Protein AF-A0A353TFG5-F1 (afdb_monomer_lite)

pLDDT: mean 80.25, std 8.3, range [46.19, 93.19]

Sequence (189 aa):
MELEQLKQQWEILHKRLDEQEIINKRLMENAVRQKIDFINSYNLFTSISALILIPFLFIVQKQKNLDGILFYFILICAFLFIGFSVFWSLQFAKKMSVKTKTLELEKFLLKYKRYTYISTIIAYIWSIIIFAWTIVIYYDLFVQYNRLEIAIVAYLATFLLIVFIGTRDIKRLKNLHQSIFDLKEFEKE

Structure (mmCIF, N/CA/C/O backbone):
data_AF-A0A353TFG5-F1
#
_entry.id   AF-A0A353TFG5-F1
#
loop_
_atom_site.group_PDB
_atom_site.id
_atom_site.type_symbol
_atom_site.label_atom_id
_atom_site.label_alt_id
_atom_site.label_comp_id
_atom_site.label_asym_id
_atom_site.label_entity_id
_atom_site.label_seq_id
_atom_site.pdbx_PDB_ins_code
_atom_site.Cartn_x
_atom_site.Cartn_y
_atom_site.Cartn_z
_atom_site.occupancy
_atom_site.B_iso_or_equiv
_atom_site.auth_seq_id
_atom_site.auth_comp_id
_atom_site.auth_asym_id
_atom_site.auth_atom_id
_atom_site.pdbx_PDB_model_num
ATOM 1 N N . MET A 1 1 ? -52.298 -2.223 43.044 1.00 58.44 1 MET A N 1
ATOM 2 C CA . MET A 1 1 ? -51.967 -3.425 42.249 1.00 58.44 1 MET A CA 1
ATOM 3 C C . MET A 1 1 ? -51.477 -3.078 40.846 1.00 58.44 1 MET A C 1
ATOM 5 O O . MET A 1 1 ? -50.340 -3.414 40.558 1.00 58.44 1 MET A O 1
ATOM 9 N N . GLU A 1 2 ? -52.222 -2.344 40.013 1.00 66.62 2 GLU A N 1
ATOM 10 C CA . GLU A 1 2 ? -51.752 -1.998 38.649 1.00 66.62 2 GLU A CA 1
ATOM 11 C C . GLU A 1 2 ? -50.507 -1.089 38.626 1.00 66.62 2 GLU A C 1
ATOM 13 O O . GLU A 1 2 ? -49.588 -1.307 37.843 1.00 66.62 2 GLU A O 1
ATOM 18 N N . LEU A 1 3 ? -50.424 -0.112 39.538 1.00 73.75 3 LEU A N 1
ATOM 19 C CA . LEU A 1 3 ? -49.296 0.829 39.608 1.00 73.75 3 LEU A CA 1
ATOM 20 C C . LEU A 1 3 ? -47.971 0.166 40.040 1.00 73.75 3 LEU A C 1
ATOM 22 O O . LEU A 1 3 ? -46.897 0.549 39.584 1.00 73.75 3 LEU A O 1
ATOM 26 N N . GLU A 1 4 ? -48.043 -0.835 40.919 1.00 78.12 4 GLU A N 1
ATOM 27 C CA . GLU A 1 4 ? -46.878 -1.612 41.372 1.00 78.12 4 GLU A CA 1
ATOM 28 C C . GLU A 1 4 ? -46.380 -2.567 40.290 1.00 78.12 4 GLU A C 1
ATOM 30 O O . GLU A 1 4 ? -45.173 -2.672 40.077 1.00 78.12 4 GLU A O 1
ATOM 35 N N . GLN A 1 5 ? -47.298 -3.193 39.548 1.00 74.88 5 GLN A N 1
ATOM 36 C CA . GLN A 1 5 ? -46.952 -4.009 38.385 1.00 74.88 5 GLN A CA 1
ATOM 37 C C . GLN A 1 5 ? -46.323 -3.166 37.268 1.00 74.88 5 GLN A C 1
ATOM 39 O O . GLN A 1 5 ? -45.325 -3.584 36.685 1.00 74.88 5 GLN A O 1
ATOM 44 N N . LEU A 1 6 ? -46.837 -1.957 37.016 1.00 76.62 6 LEU A N 1
ATOM 45 C CA . LEU A 1 6 ? -46.247 -1.010 36.064 1.00 76.62 6 LEU A CA 1
ATOM 46 C C . LEU A 1 6 ? -44.845 -0.551 36.488 1.00 76.62 6 LEU A C 1
ATOM 48 O O . LEU A 1 6 ? -43.949 -0.502 35.648 1.00 76.62 6 LEU A O 1
ATOM 52 N N . LYS A 1 7 ? -44.617 -0.274 37.779 1.00 75.12 7 LYS A N 1
ATOM 53 C CA . LYS A 1 7 ? -43.274 0.047 38.299 1.00 75.12 7 LYS A CA 1
ATOM 54 C C . LYS A 1 7 ? -42.294 -1.114 38.138 1.00 75.12 7 LYS A C 1
ATOM 56 O O . LYS A 1 7 ? -41.177 -0.892 37.684 1.00 75.12 7 LYS A O 1
ATOM 61 N N . GLN A 1 8 ? -42.713 -2.340 38.452 1.00 82.38 8 GLN A N 1
ATOM 62 C CA . GLN A 1 8 ? -41.875 -3.526 38.253 1.00 82.38 8 GLN A CA 1
ATOM 63 C C . GLN A 1 8 ? -41.556 -3.768 36.775 1.00 82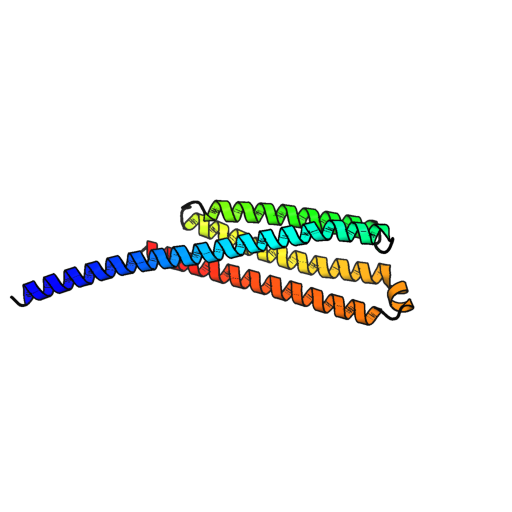.38 8 GLN A C 1
ATOM 65 O O . GLN A 1 8 ? -40.414 -4.066 36.433 1.00 82.38 8 GLN A O 1
ATOM 70 N N . GLN A 1 9 ? -42.537 -3.617 35.881 1.00 75.12 9 GLN A N 1
ATOM 71 C CA . GLN A 1 9 ? -42.303 -3.735 34.441 1.00 75.12 9 GLN A CA 1
ATOM 72 C C . GLN A 1 9 ? -41.349 -2.655 33.930 1.00 75.12 9 GLN A C 1
ATOM 74 O O . GLN A 1 9 ? -40.476 -2.964 33.123 1.00 75.12 9 GLN A O 1
ATOM 79 N N . TRP A 1 10 ? -41.471 -1.424 34.429 1.00 78.81 10 TRP A N 1
ATOM 80 C CA . TRP A 1 10 ? -40.578 -0.322 34.083 1.00 78.81 10 TRP A CA 1
ATOM 81 C C . TRP A 1 10 ? -39.136 -0.573 34.545 1.00 78.81 10 TRP A C 1
ATOM 83 O O . TRP A 1 10 ? -38.221 -0.428 33.740 1.00 78.81 10 TRP A O 1
ATOM 93 N N . GLU A 1 11 ? -38.917 -1.041 35.778 1.00 80.19 11 GLU A N 1
ATOM 94 C CA . GLU A 1 11 ? -37.573 -1.402 36.260 1.00 80.19 11 GLU A CA 1
ATOM 95 C C . GLU A 1 11 ? -36.942 -2.534 35.443 1.00 80.19 11 GLU A C 1
ATOM 97 O O . GLU A 1 11 ? -35.766 -2.468 35.088 1.00 80.19 11 GLU A O 1
ATOM 102 N N . ILE A 1 12 ? -37.717 -3.569 35.105 1.00 82.94 12 ILE A N 1
ATOM 103 C CA . ILE A 1 12 ? -37.234 -4.679 34.273 1.00 82.94 12 ILE A CA 1
ATOM 104 C C . ILE A 1 12 ? -36.872 -4.181 32.869 1.00 82.94 12 ILE A C 1
ATOM 106 O O . ILE A 1 12 ? -35.861 -4.609 32.309 1.00 82.94 12 ILE A O 1
ATOM 110 N N . LEU A 1 13 ? -37.680 -3.285 32.295 1.00 73.50 13 LEU A N 1
ATOM 111 C CA . LEU A 1 13 ? -37.424 -2.709 30.977 1.00 73.50 13 LEU A CA 1
ATOM 112 C C . LEU A 1 13 ? -36.163 -1.839 30.988 1.00 73.50 13 LEU A C 1
ATOM 114 O O . LEU A 1 13 ? -35.333 -1.961 30.091 1.00 73.50 13 LEU A O 1
ATOM 118 N N . HIS A 1 14 ? -36.002 -1.013 32.021 1.00 74.44 14 HIS A N 1
ATOM 119 C CA . HIS A 1 14 ? -34.849 -0.137 32.183 1.00 74.44 14 HIS A CA 1
ATOM 120 C C . HIS A 1 14 ? -33.558 -0.944 32.340 1.00 74.44 14 HIS A C 1
ATOM 122 O O . HIS A 1 14 ? -32.594 -0.715 31.621 1.00 74.44 14 HIS A O 1
ATOM 128 N N . LYS A 1 15 ? -33.584 -1.996 33.163 1.00 79.00 15 LYS A N 1
ATOM 129 C CA . LYS A 1 15 ? -32.436 -2.889 33.350 1.00 79.00 15 LYS A CA 1
ATOM 130 C C . LYS A 1 15 ? -32.041 -3.629 32.066 1.00 79.00 15 LYS A C 1
ATOM 132 O O . LYS A 1 15 ? -30.860 -3.829 31.805 1.00 79.00 15 LYS A O 1
ATOM 137 N N . ARG A 1 16 ? -33.022 -4.022 31.244 1.00 75.44 16 ARG A N 1
ATOM 138 C CA . ARG A 1 16 ? -32.769 -4.624 29.922 1.00 75.44 16 ARG A CA 1
ATOM 139 C C . ARG A 1 16 ? -32.190 -3.624 28.924 1.00 75.44 16 ARG A C 1
ATOM 141 O O . ARG A 1 16 ? -31.379 -4.029 28.097 1.00 75.44 16 ARG A O 1
ATOM 148 N N . LEU A 1 17 ? -32.608 -2.360 28.986 1.00 70.88 17 LEU A N 1
ATOM 149 C CA . LEU A 1 17 ? -32.038 -1.284 28.173 1.00 70.88 17 LEU A CA 1
ATOM 150 C C . LEU A 1 17 ? -30.567 -1.052 28.537 1.00 70.88 17 LEU A C 1
ATOM 152 O O . LEU A 1 17 ? -29.729 -1.104 27.641 1.00 70.88 17 LEU A O 1
ATOM 156 N N . ASP A 1 18 ? -30.244 -0.945 29.828 1.00 74.81 18 ASP A N 1
ATOM 157 C CA . ASP A 1 18 ? -28.861 -0.792 30.304 1.00 74.81 18 ASP A CA 1
ATOM 158 C C . ASP A 1 18 ? -27.976 -1.979 29.875 1.00 74.81 18 ASP A C 1
ATOM 160 O O . ASP A 1 18 ? -26.848 -1.816 29.405 1.00 74.81 18 ASP A O 1
ATOM 164 N N . GLU A 1 19 ? -28.487 -3.211 29.992 1.00 77.62 19 GLU A N 1
ATOM 165 C CA . GLU A 1 19 ? -27.779 -4.409 29.529 1.00 77.62 19 GLU A CA 1
ATOM 166 C C . GLU A 1 19 ? -27.550 -4.395 28.010 1.00 77.62 19 GLU A C 1
ATOM 168 O O . GLU A 1 19 ? -26.454 -4.731 27.548 1.00 77.62 19 GLU A O 1
ATOM 173 N N . GLN A 1 20 ? -28.552 -3.993 27.222 1.00 71.44 20 GLN A N 1
ATOM 174 C CA . GLN A 1 20 ? -28.425 -3.870 25.769 1.00 71.44 20 GLN A CA 1
ATOM 175 C C . GLN A 1 20 ? -27.421 -2.791 25.365 1.00 71.44 20 GLN A C 1
ATOM 177 O O . GLN A 1 20 ? -26.654 -3.005 24.426 1.00 71.44 20 GLN A O 1
ATOM 182 N N . GLU A 1 21 ? -27.374 -1.673 26.079 1.00 72.88 21 GLU A N 1
ATOM 183 C CA . GLU A 1 21 ? -26.422 -0.594 25.837 1.00 72.88 21 GLU A CA 1
ATOM 184 C C . GLU A 1 21 ? -24.977 -1.055 26.082 1.00 72.88 21 GLU A C 1
ATOM 186 O O . GLU A 1 21 ? -24.103 -0.892 25.225 1.00 72.88 21 GLU A O 1
ATOM 191 N N . ILE A 1 22 ? -24.735 -1.765 27.190 1.00 74.81 22 ILE A N 1
ATOM 192 C CA . ILE A 1 22 ? -23.428 -2.362 27.501 1.00 74.81 22 ILE A CA 1
ATOM 193 C C . ILE A 1 22 ? -23.020 -3.393 26.437 1.00 74.81 22 ILE A C 1
ATOM 195 O O . ILE A 1 22 ? -21.854 -3.440 26.025 1.00 74.81 22 ILE A O 1
ATOM 199 N N . ILE A 1 23 ? -23.954 -4.237 25.988 1.00 74.69 23 ILE A N 1
ATOM 200 C CA . ILE A 1 23 ? -23.700 -5.234 24.939 1.00 74.69 23 ILE A CA 1
ATOM 201 C C . ILE A 1 23 ? -23.375 -4.544 23.610 1.00 74.69 23 ILE A C 1
ATOM 203 O O . ILE A 1 23 ? -22.382 -4.905 22.971 1.00 74.69 23 ILE A O 1
ATOM 207 N N . ASN A 1 24 ? -24.144 -3.527 23.219 1.00 72.06 24 ASN A N 1
ATOM 208 C CA . ASN A 1 24 ? -23.916 -2.752 22.000 1.00 72.06 24 ASN A CA 1
ATOM 209 C C . ASN A 1 24 ? -22.546 -2.074 22.018 1.00 72.06 24 ASN A C 1
ATOM 211 O O . ASN A 1 24 ? -21.794 -2.195 21.048 1.00 72.06 24 ASN A O 1
ATOM 215 N N . LYS A 1 25 ? -22.159 -1.467 23.146 1.00 70.94 25 LYS A N 1
ATOM 216 C CA . LYS A 1 25 ? -20.825 -0.885 23.320 1.00 70.94 25 LYS A CA 1
ATOM 217 C C . LYS A 1 25 ? -19.721 -1.920 23.098 1.00 70.94 25 LYS A C 1
ATOM 219 O O . LYS A 1 25 ? -18.807 -1.688 22.308 1.00 70.94 25 LYS A O 1
ATOM 224 N N . ARG A 1 26 ? -19.819 -3.097 23.727 1.00 72.25 26 ARG A N 1
ATOM 225 C CA . ARG A 1 26 ? -18.826 -4.180 23.566 1.00 72.25 26 ARG A CA 1
ATOM 226 C C . ARG A 1 26 ? -18.752 -4.704 22.134 1.00 72.25 26 ARG A C 1
ATOM 228 O O . ARG A 1 26 ? -17.656 -4.959 21.633 1.00 72.25 26 ARG A O 1
ATOM 235 N N . LEU A 1 27 ? -19.893 -4.870 21.466 1.00 70.50 27 LEU A N 1
ATOM 236 C CA . LEU A 1 27 ? -19.939 -5.289 20.064 1.00 70.50 27 LEU A CA 1
ATOM 237 C C . LEU A 1 27 ? -19.245 -4.268 19.159 1.00 70.50 27 LEU A C 1
ATOM 239 O O . LEU A 1 27 ? -18.466 -4.646 18.281 1.00 70.50 27 LEU A O 1
ATOM 243 N N . MET A 1 28 ? -19.470 -2.980 19.407 1.00 68.94 28 MET A N 1
ATOM 244 C CA . MET A 1 28 ? -18.899 -1.904 18.608 1.00 68.94 28 MET A CA 1
ATOM 245 C C . MET A 1 28 ? -17.391 -1.733 18.856 1.00 68.94 28 MET A C 1
ATOM 247 O O . MET A 1 28 ? -16.624 -1.590 17.899 1.00 68.94 28 MET A O 1
ATOM 251 N N . GLU A 1 29 ? -16.931 -1.877 20.103 1.00 70.44 29 GLU A N 1
ATOM 252 C CA . GLU A 1 29 ? -15.503 -1.952 20.447 1.00 70.44 29 GLU A CA 1
ATOM 253 C C . GLU A 1 29 ? -14.806 -3.127 19.740 1.00 70.44 29 GLU A C 1
ATOM 255 O O . GLU A 1 29 ? -13.729 -2.958 19.159 1.00 70.44 29 GLU A O 1
ATOM 260 N N . ASN A 1 30 ? -15.430 -4.309 19.734 1.00 72.50 30 ASN A N 1
ATOM 261 C CA . ASN A 1 30 ? -14.895 -5.492 19.060 1.00 72.50 30 ASN A CA 1
ATOM 262 C C . ASN A 1 30 ? -14.819 -5.304 17.539 1.00 72.50 30 ASN A C 1
ATOM 264 O O . ASN A 1 30 ? -13.799 -5.633 16.930 1.00 72.50 30 ASN A O 1
ATOM 268 N N . ALA A 1 31 ? -15.850 -4.720 16.925 1.00 70.75 31 ALA A N 1
ATOM 269 C CA . ALA A 1 31 ? -15.859 -4.424 15.495 1.00 70.75 31 ALA A CA 1
ATOM 270 C C . ALA A 1 31 ? -14.743 -3.440 15.104 1.00 70.75 31 ALA A C 1
ATOM 272 O O . ALA A 1 31 ? -14.116 -3.583 14.051 1.00 70.75 31 ALA A O 1
ATOM 273 N N . VAL A 1 32 ? -14.459 -2.450 15.953 1.00 71.06 32 VAL A N 1
ATOM 274 C CA . VAL A 1 32 ? -13.352 -1.510 15.745 1.00 71.06 32 VAL A CA 1
ATOM 275 C C . VAL A 1 32 ? -11.997 -2.200 15.891 1.00 71.06 32 VAL A C 1
ATOM 277 O O . VAL A 1 32 ? -11.154 -2.041 15.005 1.00 71.06 32 VAL A O 1
ATOM 280 N N . ARG A 1 33 ? -11.797 -3.023 16.929 1.00 72.38 33 ARG A N 1
ATOM 281 C CA . ARG A 1 33 ? -10.566 -3.818 17.111 1.00 72.38 33 ARG A CA 1
ATOM 282 C C . ARG A 1 33 ? -10.289 -4.737 15.926 1.00 72.38 33 ARG A C 1
ATOM 284 O O . ARG A 1 33 ? -9.188 -4.725 15.391 1.00 72.38 33 ARG A O 1
ATOM 291 N N . GLN A 1 34 ? -11.304 -5.436 15.431 1.00 76.56 34 GLN A N 1
ATOM 292 C CA . GLN A 1 34 ? -11.146 -6.318 14.277 1.00 76.56 34 GLN A CA 1
ATOM 293 C C . GLN A 1 34 ? -10.706 -5.556 13.013 1.00 76.56 34 GLN A C 1
ATOM 295 O O . GLN A 1 34 ? -9.847 -6.025 12.263 1.00 76.56 34 GLN A O 1
ATOM 300 N N . LYS A 1 35 ? -11.255 -4.356 12.774 1.00 75.75 35 LYS A N 1
ATOM 301 C CA . LYS A 1 35 ? -10.843 -3.495 11.649 1.00 75.75 35 LYS A CA 1
ATOM 302 C C . LYS A 1 35 ? -9.395 -3.020 11.796 1.00 75.75 35 LYS A C 1
ATOM 304 O O . LYS A 1 35 ? -8.679 -2.938 10.799 1.00 75.75 35 LYS A O 1
ATOM 309 N N . ILE A 1 36 ? -8.974 -2.700 13.017 1.00 73.44 36 ILE A N 1
ATOM 310 C CA . ILE A 1 36 ? -7.605 -2.280 13.346 1.00 73.44 36 ILE A CA 1
ATOM 311 C C . ILE A 1 36 ? -6.616 -3.405 13.068 1.00 73.44 36 ILE A C 1
ATOM 313 O O . ILE A 1 36 ? -5.631 -3.181 12.362 1.00 73.44 36 ILE A O 1
ATOM 317 N N . ASP A 1 37 ? -6.893 -4.599 13.590 1.00 76.94 37 ASP A N 1
ATOM 318 C CA . ASP A 1 37 ? -6.024 -5.763 13.432 1.00 76.94 37 ASP A CA 1
ATOM 319 C C . ASP A 1 37 ? -5.866 -6.106 11.956 1.00 76.94 37 ASP A C 1
ATOM 321 O O . ASP A 1 37 ? -4.749 -6.287 11.476 1.00 76.94 37 ASP A O 1
ATOM 325 N N . PHE A 1 38 ? -6.964 -6.061 11.199 1.00 78.44 38 PHE A N 1
ATOM 326 C CA . PHE A 1 38 ? -6.927 -6.265 9.758 1.00 78.44 38 PHE A CA 1
ATOM 327 C C . PHE A 1 38 ? -6.024 -5.248 9.037 1.00 78.44 38 PHE A C 1
ATOM 329 O O . PHE A 1 38 ? -5.218 -5.637 8.192 1.00 78.44 38 PHE A O 1
ATOM 336 N N . ILE A 1 39 ? -6.127 -3.952 9.360 1.00 77.25 39 ILE A N 1
ATOM 337 C CA . ILE A 1 39 ? -5.275 -2.906 8.763 1.00 77.25 39 ILE A CA 1
ATOM 338 C C . ILE A 1 39 ? -3.802 -3.141 9.114 1.00 77.25 39 ILE A C 1
ATOM 340 O O . ILE A 1 39 ? -2.934 -3.028 8.249 1.00 77.25 39 ILE A O 1
ATOM 344 N N . ASN A 1 40 ? -3.510 -3.501 10.363 1.00 78.56 40 ASN A N 1
ATOM 345 C CA . ASN A 1 40 ? -2.147 -3.756 10.812 1.00 78.56 40 ASN A CA 1
ATOM 346 C C . ASN A 1 40 ? -1.542 -5.000 10.137 1.00 78.56 40 ASN A C 1
ATOM 348 O O . ASN A 1 40 ? -0.440 -4.933 9.595 1.00 78.56 40 ASN A O 1
ATOM 352 N N . SER A 1 41 ? -2.277 -6.114 10.096 1.00 79.88 41 SER A N 1
ATOM 353 C CA . SER A 1 41 ? -1.854 -7.336 9.403 1.00 79.88 41 SER A CA 1
ATOM 354 C C . SER A 1 41 ? -1.639 -7.101 7.910 1.00 79.88 41 SER A C 1
ATOM 356 O O . SER A 1 41 ? -0.662 -7.589 7.347 1.00 79.88 41 SER A O 1
ATOM 358 N N . TYR A 1 42 ? -2.503 -6.311 7.270 1.00 80.75 42 TYR A N 1
ATOM 359 C CA . TYR A 1 42 ? -2.361 -5.944 5.864 1.00 80.75 42 TYR A CA 1
ATOM 360 C C . TYR A 1 42 ? -1.093 -5.118 5.592 1.00 80.75 42 TYR A C 1
ATOM 362 O O . TYR A 1 42 ? -0.353 -5.409 4.649 1.00 80.75 42 TYR A O 1
ATOM 370 N N . ASN A 1 43 ? -0.788 -4.131 6.439 1.00 77.50 43 ASN A N 1
ATOM 371 C CA . ASN A 1 43 ? 0.434 -3.330 6.315 1.00 77.50 43 ASN A CA 1
ATOM 372 C C . ASN A 1 43 ? 1.699 -4.173 6.526 1.00 77.50 43 ASN A C 1
ATOM 374 O O . ASN A 1 43 ? 2.679 -4.020 5.791 1.00 77.50 43 ASN A O 1
ATOM 378 N N . LEU A 1 44 ? 1.677 -5.094 7.494 1.00 79.62 44 LEU A N 1
ATOM 379 C CA . LEU A 1 44 ? 2.773 -6.037 7.722 1.00 79.62 44 LEU A CA 1
ATOM 380 C C . LEU A 1 44 ? 2.973 -6.960 6.520 1.00 79.62 44 LEU A C 1
ATOM 382 O O . LEU A 1 44 ? 4.097 -7.093 6.044 1.00 79.62 44 LEU A O 1
ATOM 386 N N . PHE A 1 45 ? 1.895 -7.529 5.977 1.00 82.38 45 PHE A N 1
ATOM 387 C CA . PHE A 1 45 ? 1.953 -8.365 4.779 1.00 82.38 45 PHE A CA 1
ATOM 388 C C . PHE A 1 45 ? 2.542 -7.606 3.583 1.00 82.38 45 PHE A C 1
ATOM 390 O O . PHE A 1 45 ? 3.450 -8.099 2.915 1.00 82.38 45 PHE A O 1
ATOM 397 N N . THR A 1 46 ? 2.095 -6.368 3.365 1.00 78.88 46 THR A N 1
ATOM 398 C CA . THR A 1 46 ? 2.622 -5.495 2.305 1.00 78.88 46 THR A CA 1
ATOM 399 C C . THR A 1 46 ? 4.119 -5.234 2.498 1.00 78.88 46 THR A C 1
ATOM 401 O O . THR A 1 46 ? 4.900 -5.340 1.553 1.00 78.88 46 THR A O 1
ATOM 404 N N . SER A 1 47 ? 4.554 -4.989 3.734 1.00 80.56 47 SER A N 1
ATOM 405 C CA . SER A 1 47 ? 5.968 -4.759 4.056 1.00 80.56 47 SER A CA 1
ATOM 406 C C . SER A 1 47 ? 6.830 -6.010 3.831 1.00 80.56 47 SER A C 1
ATOM 408 O O . SER A 1 47 ? 7.925 -5.906 3.285 1.00 80.56 47 SER A O 1
ATOM 410 N N . ILE A 1 48 ? 6.325 -7.198 4.185 1.00 83.19 48 ILE A N 1
ATOM 411 C CA . ILE A 1 48 ? 6.997 -8.483 3.927 1.00 83.19 48 ILE A CA 1
ATOM 412 C C . ILE A 1 48 ? 7.115 -8.734 2.419 1.00 83.19 48 ILE A C 1
ATOM 414 O O . ILE A 1 48 ? 8.178 -9.129 1.945 1.00 83.19 48 ILE A O 1
ATOM 418 N N . SER A 1 49 ? 6.055 -8.457 1.653 1.00 80.94 49 SER A N 1
ATOM 419 C CA . SER A 1 49 ? 6.072 -8.630 0.196 1.00 80.94 49 SER A CA 1
ATOM 420 C C . SER A 1 49 ? 7.125 -7.746 -0.485 1.00 80.94 49 SER A C 1
ATOM 422 O O . SER A 1 49 ? 7.858 -8.219 -1.351 1.00 80.94 49 SER A O 1
ATOM 424 N N . ALA A 1 50 ? 7.286 -6.500 -0.023 1.00 80.00 50 ALA A N 1
ATOM 425 C CA . ALA A 1 50 ? 8.334 -5.602 -0.501 1.00 80.00 50 ALA A CA 1
ATOM 426 C C 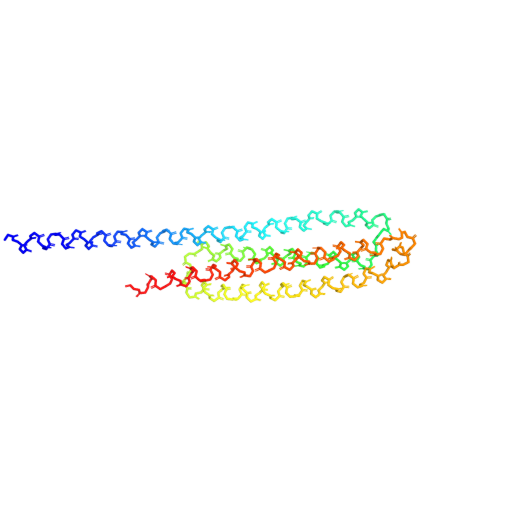. ALA A 1 50 ? 9.745 -6.125 -0.174 1.00 80.00 50 ALA A C 1
ATOM 428 O O . ALA A 1 50 ? 10.667 -5.957 -0.967 1.00 80.00 50 ALA A O 1
ATOM 429 N N . LEU A 1 51 ? 9.909 -6.811 0.961 1.00 84.50 51 LEU A N 1
ATOM 430 C CA . LEU A 1 51 ? 11.181 -7.395 1.392 1.00 84.50 51 LEU A CA 1
ATOM 431 C C . LEU A 1 51 ? 11.600 -8.578 0.502 1.00 84.50 51 LEU A C 1
ATOM 433 O O . LEU A 1 51 ? 12.769 -8.696 0.145 1.00 84.50 51 LEU A O 1
ATOM 437 N N . ILE A 1 52 ? 10.639 -9.401 0.070 1.00 84.81 52 ILE A N 1
ATOM 438 C CA . ILE A 1 52 ? 10.857 -10.501 -0.892 1.00 84.81 52 ILE A CA 1
ATOM 439 C C . ILE A 1 52 ? 11.235 -9.966 -2.283 1.00 84.81 52 ILE A C 1
ATOM 441 O O . ILE A 1 52 ? 11.973 -10.617 -3.025 1.00 84.81 52 ILE A O 1
ATOM 445 N N . LEU A 1 53 ? 10.777 -8.762 -2.628 1.00 83.06 53 LEU A N 1
ATOM 446 C CA . LEU A 1 53 ? 11.092 -8.117 -3.902 1.00 83.06 53 LEU A CA 1
ATOM 447 C C . LEU A 1 53 ? 12.579 -7.732 -4.016 1.00 83.06 53 LEU A C 1
ATOM 449 O O . LEU A 1 53 ? 13.116 -7.686 -5.120 1.00 83.06 53 LEU A O 1
ATOM 453 N N . ILE A 1 54 ? 13.265 -7.502 -2.891 1.00 85.38 54 ILE A N 1
ATOM 454 C CA . ILE A 1 54 ? 14.676 -7.089 -2.869 1.00 85.38 54 ILE A CA 1
ATOM 455 C C . ILE A 1 54 ? 15.590 -8.168 -3.488 1.00 85.38 54 ILE A C 1
ATOM 457 O O . ILE A 1 54 ? 16.289 -7.844 -4.450 1.00 85.38 54 ILE A O 1
ATOM 461 N N . PRO A 1 55 ? 15.582 -9.446 -3.044 1.00 86.12 55 PRO A N 1
ATOM 462 C CA . PRO A 1 55 ? 16.335 -10.519 -3.702 1.00 86.12 55 PRO A CA 1
ATOM 463 C C . PRO A 1 55 ? 16.080 -10.630 -5.208 1.00 86.12 55 PRO A C 1
ATOM 465 O O . PRO A 1 55 ? 17.016 -10.849 -5.976 1.00 86.12 55 PRO A O 1
ATOM 468 N N . PHE A 1 56 ? 14.829 -10.445 -5.642 1.00 83.69 56 PHE A N 1
ATOM 469 C CA . PHE A 1 56 ? 14.477 -10.479 -7.059 1.00 83.69 56 PHE A CA 1
ATOM 470 C C . PHE A 1 56 ? 15.176 -9.360 -7.843 1.00 83.69 56 PHE A C 1
ATOM 472 O O . PHE A 1 56 ? 15.788 -9.633 -8.875 1.00 83.69 56 PHE A O 1
ATOM 479 N N . LEU A 1 57 ? 15.184 -8.129 -7.320 1.00 83.94 57 LEU A N 1
ATOM 480 C CA . LEU A 1 57 ? 15.901 -7.007 -7.936 1.00 83.94 57 LEU A CA 1
ATOM 481 C C . LEU A 1 57 ? 17.404 -7.292 -8.082 1.00 83.94 57 LEU A C 1
ATOM 483 O O . LEU A 1 57 ? 17.986 -6.979 -9.118 1.00 83.94 57 LEU A O 1
ATOM 487 N N . PHE A 1 58 ? 18.030 -7.937 -7.091 1.00 84.31 58 PHE A N 1
ATOM 488 C CA . PHE A 1 58 ? 19.440 -8.342 -7.179 1.00 84.31 58 PHE A CA 1
ATOM 489 C C . PHE A 1 58 ? 19.693 -9.385 -8.278 1.00 84.31 58 PHE A C 1
ATOM 491 O O . PHE A 1 58 ? 20.710 -9.307 -8.971 1.00 84.31 58 PHE A O 1
ATOM 498 N N . ILE A 1 59 ? 18.784 -10.348 -8.465 1.00 85.19 59 ILE A N 1
ATOM 499 C CA . ILE A 1 59 ? 18.886 -11.347 -9.542 1.00 85.19 59 ILE A CA 1
ATOM 500 C C . ILE A 1 59 ? 18.814 -10.659 -10.910 1.00 85.19 59 ILE A C 1
ATOM 502 O O . ILE A 1 59 ? 19.650 -10.933 -11.773 1.00 85.19 59 ILE A O 1
ATOM 506 N N . VAL A 1 60 ? 17.866 -9.737 -11.091 1.00 81.69 60 VAL A N 1
ATOM 507 C CA . VAL A 1 60 ? 17.700 -8.983 -12.344 1.00 81.69 60 VAL A CA 1
ATOM 508 C C . VAL A 1 60 ? 18.923 -8.099 -12.620 1.00 81.69 60 VAL A C 1
ATOM 510 O O . VAL A 1 60 ? 19.444 -8.105 -13.737 1.00 81.69 60 VAL A O 1
ATOM 513 N N . GLN A 1 61 ? 19.452 -7.413 -11.600 1.00 82.75 61 GLN A N 1
ATOM 514 C CA . GLN A 1 61 ? 20.671 -6.606 -11.722 1.00 82.75 61 GLN A CA 1
ATOM 515 C C . GLN A 1 61 ? 21.883 -7.452 -12.130 1.00 82.75 61 GLN A C 1
ATOM 517 O O . GLN A 1 61 ? 22.674 -7.045 -12.981 1.00 82.75 61 GLN A O 1
ATOM 522 N N . LYS A 1 62 ? 22.033 -8.655 -11.560 1.00 81.31 62 LYS A N 1
ATOM 523 C CA . LYS A 1 62 ? 23.142 -9.569 -11.877 1.00 81.31 62 LYS A CA 1
ATOM 524 C C . LYS A 1 62 ? 23.135 -10.012 -13.342 1.00 81.31 62 LYS A C 1
ATOM 526 O O . LYS A 1 62 ? 24.199 -10.256 -13.906 1.00 81.31 62 LYS A O 1
ATOM 531 N N . GLN A 1 63 ? 21.963 -10.076 -13.968 1.00 82.19 63 GLN A N 1
ATOM 532 C CA . GLN A 1 63 ? 21.818 -10.367 -15.396 1.00 82.19 63 GLN A CA 1
ATOM 533 C C . GLN A 1 63 ? 22.122 -9.154 -16.297 1.00 82.19 63 GLN A C 1
ATOM 535 O O . GLN A 1 63 ? 21.998 -9.270 -17.510 1.00 82.19 63 GLN A O 1
ATOM 540 N N . LYS A 1 64 ? 22.529 -8.004 -15.728 1.00 73.00 64 LYS A N 1
ATOM 541 C CA . LYS A 1 64 ? 22.705 -6.710 -16.419 1.00 73.00 64 LYS A CA 1
ATOM 542 C C . LYS A 1 64 ? 21.445 -6.224 -17.151 1.00 73.00 64 LYS A C 1
ATOM 544 O O . LYS A 1 64 ? 21.532 -5.397 -18.050 1.00 73.00 64 LYS A O 1
ATOM 549 N N . ASN A 1 65 ? 20.281 -6.713 -16.727 1.00 72.06 65 ASN A N 1
ATOM 550 C CA . ASN A 1 65 ? 18.977 -6.327 -17.267 1.00 72.06 65 ASN A CA 1
ATOM 551 C C . ASN A 1 65 ? 18.405 -5.076 -16.585 1.00 72.06 65 ASN A C 1
ATOM 553 O O . ASN A 1 65 ? 17.319 -4.629 -16.943 1.00 72.06 65 ASN A O 1
ATOM 557 N N . LEU A 1 66 ? 19.103 -4.552 -15.573 1.00 75.69 66 LEU A N 1
ATOM 558 C CA . LEU A 1 66 ? 18.730 -3.346 -14.854 1.00 75.69 66 LEU A CA 1
ATOM 559 C C . LEU A 1 66 ? 19.942 -2.395 -14.781 1.00 75.69 66 LEU A C 1
ATOM 561 O O . LEU A 1 66 ? 21.091 -2.823 -14.636 1.00 75.69 66 LEU A O 1
ATOM 565 N N . ASP A 1 67 ? 19.684 -1.098 -14.936 1.00 85.56 67 ASP A N 1
ATOM 566 C CA . ASP A 1 67 ? 20.705 -0.059 -14.907 1.00 85.56 67 ASP A CA 1
ATOM 567 C C . ASP A 1 67 ? 21.146 0.145 -13.456 1.00 85.56 67 ASP A C 1
ATOM 569 O O . ASP A 1 67 ? 20.327 0.092 -12.539 1.00 85.56 67 ASP A O 1
ATOM 573 N N . GLY A 1 68 ? 22.442 0.369 -13.235 1.00 84.19 68 GLY A N 1
ATOM 574 C CA . GLY A 1 68 ? 22.994 0.469 -11.884 1.00 84.19 68 GLY A CA 1
ATOM 575 C C . GLY A 1 68 ? 22.415 1.639 -11.086 1.00 84.19 68 GLY A C 1
ATOM 576 O O . GLY A 1 68 ? 22.134 1.485 -9.898 1.00 84.19 68 GLY A O 1
ATOM 577 N N . ILE A 1 69 ? 22.186 2.790 -11.723 1.00 86.62 69 ILE A N 1
ATOM 578 C CA . ILE A 1 69 ? 21.617 3.969 -11.058 1.00 86.62 69 ILE A CA 1
ATOM 579 C C . ILE A 1 69 ? 20.148 3.704 -10.728 1.00 86.62 69 ILE A C 1
ATOM 581 O O . ILE A 1 69 ? 19.736 3.909 -9.584 1.00 86.62 69 ILE A O 1
ATOM 585 N N . LEU A 1 70 ? 19.379 3.176 -11.687 1.00 83.94 70 LEU A N 1
ATOM 586 C CA . LEU A 1 70 ? 17.994 2.757 -11.455 1.00 83.94 70 LEU A CA 1
ATOM 587 C C . LEU A 1 70 ? 17.883 1.720 -10.332 1.00 83.94 70 LEU A C 1
ATOM 589 O O . LEU A 1 70 ? 16.990 1.820 -9.492 1.00 83.94 70 LEU A O 1
ATOM 593 N N . PHE A 1 71 ? 18.792 0.748 -10.283 1.00 87.31 71 PHE A N 1
ATOM 594 C CA . PHE A 1 71 ? 18.832 -0.280 -9.249 1.00 87.31 71 PHE A CA 1
ATOM 595 C C . PHE A 1 71 ? 18.979 0.316 -7.853 1.00 87.31 71 PHE A C 1
ATOM 597 O O . PHE A 1 71 ? 18.138 0.069 -6.986 1.00 87.31 71 PHE A O 1
ATOM 604 N N . TYR A 1 72 ? 20.026 1.118 -7.632 1.00 88.12 72 TYR A N 1
ATOM 605 C CA . TYR A 1 72 ? 20.264 1.735 -6.329 1.00 88.12 72 TYR A CA 1
ATOM 606 C C . TYR A 1 72 ? 19.127 2.677 -5.942 1.00 88.12 72 TYR A C 1
ATOM 608 O O . TYR A 1 72 ? 18.729 2.702 -4.778 1.00 88.12 72 TYR A O 1
ATOM 616 N N . PHE A 1 73 ? 18.559 3.395 -6.910 1.00 87.06 73 PHE A N 1
ATOM 617 C CA . PHE A 1 73 ? 17.411 4.259 -6.684 1.00 87.06 73 PHE A CA 1
ATOM 618 C C . PHE A 1 73 ? 16.183 3.472 -6.194 1.00 87.06 73 PHE A C 1
ATOM 620 O O . PHE A 1 73 ? 15.651 3.769 -5.122 1.00 87.06 73 PHE A O 1
ATOM 627 N N . ILE A 1 74 ? 15.774 2.422 -6.919 1.00 86.06 74 ILE A N 1
ATOM 628 C CA . ILE A 1 74 ? 14.642 1.556 -6.540 1.00 86.06 74 ILE A CA 1
ATOM 629 C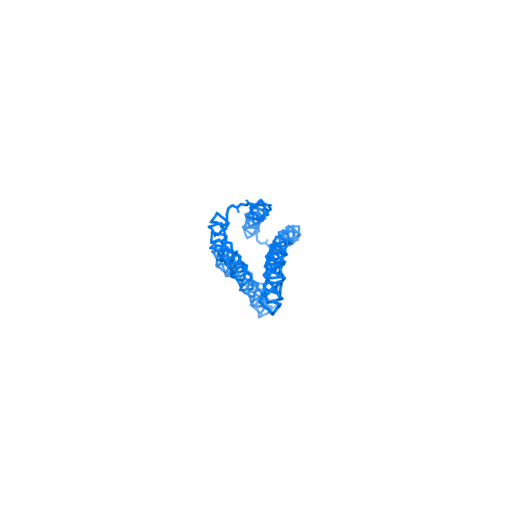 C . ILE A 1 74 ? 14.884 0.929 -5.163 1.00 86.06 74 ILE A C 1
ATOM 631 O O . ILE A 1 74 ? 13.976 0.880 -4.333 1.00 86.06 74 ILE A O 1
ATOM 635 N N . LEU A 1 75 ? 16.113 0.485 -4.899 1.00 88.00 75 LEU A N 1
ATOM 636 C CA . LEU A 1 75 ? 16.496 -0.151 -3.646 1.00 88.00 75 LEU A CA 1
ATOM 637 C C . LEU A 1 75 ? 16.395 0.823 -2.460 1.00 88.00 75 LEU A C 1
ATOM 639 O O . LEU A 1 75 ? 15.783 0.482 -1.449 1.00 88.00 75 LEU A O 1
ATOM 643 N N . ILE A 1 76 ? 16.902 2.053 -2.592 1.00 89.12 76 ILE A N 1
ATOM 644 C CA . ILE A 1 76 ? 16.768 3.097 -1.562 1.00 89.12 76 ILE A CA 1
ATOM 645 C C . ILE A 1 76 ? 15.291 3.418 -1.307 1.00 89.12 76 ILE A C 1
ATOM 647 O O . ILE A 1 76 ? 14.861 3.457 -0.152 1.00 89.12 76 ILE A O 1
ATOM 651 N N . CYS A 1 77 ? 14.494 3.600 -2.364 1.00 85.00 77 CYS A N 1
ATOM 652 C CA . CYS A 1 77 ? 13.058 3.845 -2.236 1.00 85.00 77 CYS A CA 1
ATOM 653 C C . CYS A 1 77 ? 12.343 2.700 -1.507 1.00 85.00 77 CYS A C 1
ATOM 655 O O . CYS A 1 77 ? 11.528 2.960 -0.619 1.00 85.00 77 CYS A O 1
ATOM 657 N N . ALA A 1 78 ? 12.674 1.447 -1.828 1.00 84.50 78 ALA A N 1
ATOM 658 C CA . ALA A 1 78 ? 12.108 0.274 -1.171 1.00 84.50 78 ALA A CA 1
ATOM 659 C C . ALA A 1 78 ? 12.463 0.229 0.324 1.00 84.50 78 ALA A C 1
ATOM 661 O O . ALA A 1 78 ? 11.576 0.028 1.154 1.00 84.50 78 ALA A O 1
ATOM 662 N N . PHE A 1 79 ? 13.722 0.486 0.692 1.00 87.25 79 PHE A N 1
ATOM 663 C CA . PHE A 1 79 ? 14.142 0.526 2.096 1.00 87.25 79 PHE A CA 1
ATOM 664 C C . PHE A 1 79 ? 13.443 1.633 2.889 1.00 87.25 79 PHE A C 1
ATOM 666 O O . PHE A 1 79 ? 12.949 1.376 3.991 1.00 87.25 79 PHE A O 1
ATOM 673 N N . LEU A 1 80 ? 13.352 2.842 2.327 1.00 86.38 80 LEU A N 1
ATOM 674 C CA . LEU A 1 80 ? 12.635 3.954 2.955 1.00 86.38 80 LEU A CA 1
ATOM 675 C C . LEU A 1 80 ? 11.153 3.621 3.144 1.00 86.38 80 LEU A C 1
ATOM 677 O O . LEU A 1 80 ? 10.604 3.854 4.221 1.00 86.38 80 LEU A O 1
ATOM 681 N N . PHE A 1 81 ? 10.517 3.030 2.131 1.00 82.69 81 PHE A N 1
ATOM 682 C CA . PHE A 1 81 ? 9.115 2.634 2.196 1.00 82.69 81 PHE A CA 1
ATOM 683 C C . PHE A 1 81 ? 8.866 1.559 3.261 1.00 82.69 81 PHE A C 1
ATOM 685 O O . PHE A 1 81 ? 7.964 1.717 4.083 1.00 82.69 81 PHE A O 1
ATOM 692 N N . ILE A 1 82 ? 9.683 0.500 3.299 1.00 84.75 82 ILE A N 1
ATOM 693 C CA . ILE A 1 82 ? 9.561 -0.579 4.290 1.00 84.75 82 ILE A CA 1
ATOM 694 C C . ILE A 1 82 ? 9.764 -0.030 5.702 1.00 84.75 82 ILE A C 1
ATOM 696 O O . ILE A 1 82 ? 8.913 -0.245 6.565 1.00 84.75 82 ILE A O 1
ATOM 700 N N . GLY A 1 83 ? 10.851 0.711 5.941 1.00 84.69 83 GLY A N 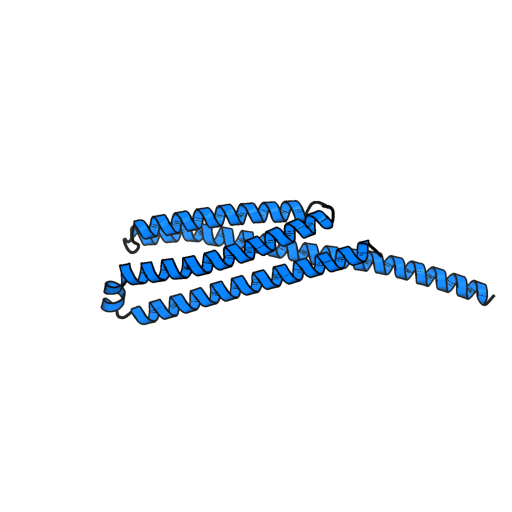1
ATOM 701 C CA . GLY A 1 83 ? 11.146 1.270 7.261 1.00 84.69 83 GLY A CA 1
ATOM 702 C C . GLY A 1 83 ? 10.020 2.175 7.759 1.00 84.69 83 GLY A C 1
ATOM 703 O O . GLY A 1 83 ? 9.589 2.080 8.911 1.00 84.69 83 GLY A O 1
ATOM 704 N N . PHE A 1 84 ? 9.475 2.998 6.866 1.00 82.44 84 PHE A N 1
ATOM 705 C CA . PHE A 1 84 ? 8.381 3.898 7.193 1.00 82.44 84 PHE A CA 1
ATOM 706 C C . PHE A 1 84 ? 7.050 3.173 7.423 1.00 82.44 84 PHE A C 1
ATOM 708 O O . PHE A 1 84 ? 6.335 3.492 8.375 1.00 82.44 84 PHE A O 1
ATOM 715 N N . SER A 1 85 ? 6.737 2.165 6.605 1.00 80.38 85 SER A N 1
ATOM 716 C CA . SER A 1 85 ? 5.555 1.312 6.761 1.00 80.38 85 SER A CA 1
ATOM 717 C C . SER A 1 85 ? 5.578 0.570 8.099 1.00 80.38 85 SER A C 1
ATOM 719 O O . SER A 1 85 ? 4.622 0.655 8.872 1.00 80.38 85 SER A O 1
ATOM 721 N N . VAL A 1 86 ? 6.703 -0.072 8.432 1.00 83.25 86 VAL A N 1
ATOM 722 C CA . VAL A 1 86 ? 6.887 -0.801 9.694 1.00 83.25 86 VAL A CA 1
ATOM 723 C C . VAL A 1 86 ? 6.764 0.140 10.890 1.00 83.25 86 VAL A C 1
ATOM 725 O O . VAL A 1 86 ? 6.021 -0.160 11.825 1.00 83.25 86 VAL A O 1
ATOM 728 N N . PHE A 1 87 ? 7.419 1.306 10.850 1.00 84.81 87 PHE A N 1
ATOM 729 C CA . PHE A 1 87 ? 7.316 2.307 11.914 1.00 84.81 87 PHE A CA 1
ATOM 730 C C . PHE A 1 87 ? 5.858 2.697 12.184 1.00 84.81 87 PHE A C 1
ATOM 732 O O . PHE A 1 87 ? 5.404 2.676 13.330 1.00 84.81 87 PHE A O 1
ATOM 739 N N . TRP A 1 88 ? 5.099 3.010 11.135 1.00 79.06 88 TRP A N 1
ATOM 740 C CA . TRP A 1 88 ? 3.698 3.394 11.276 1.00 79.06 88 TRP A CA 1
ATOM 741 C C . TRP A 1 88 ? 2.795 2.240 11.707 1.00 79.06 88 TRP A C 1
ATOM 743 O O . TRP A 1 88 ? 1.881 2.475 12.495 1.00 79.06 88 TRP A O 1
ATOM 753 N N . SER A 1 89 ? 3.058 1.013 11.256 1.00 78.94 89 SER A N 1
ATOM 754 C CA . SER A 1 89 ? 2.332 -0.185 11.696 1.00 78.94 89 SER A CA 1
ATOM 755 C C . SER A 1 89 ? 2.502 -0.409 13.201 1.00 78.94 89 SER A C 1
ATOM 757 O O . SER A 1 89 ? 1.522 -0.588 13.921 1.00 78.94 89 SER A O 1
ATOM 759 N N . LEU A 1 90 ? 3.733 -0.285 13.709 1.00 80.00 90 LEU A N 1
ATOM 760 C CA . LEU A 1 90 ? 4.030 -0.406 15.139 1.00 80.00 90 LEU A CA 1
ATOM 761 C C . LEU A 1 90 ? 3.365 0.703 15.963 1.00 80.00 90 LEU A C 1
ATOM 763 O O . LEU A 1 90 ? 2.779 0.432 17.011 1.00 80.00 90 LEU A O 1
ATOM 767 N N . GLN A 1 91 ? 3.413 1.951 15.488 1.00 79.50 91 GLN A N 1
ATOM 768 C CA . GLN A 1 91 ? 2.743 3.073 16.155 1.00 79.50 91 GLN A CA 1
ATOM 769 C C . GLN A 1 91 ? 1.221 2.900 16.180 1.00 79.50 91 GLN A C 1
ATOM 771 O O . GLN A 1 91 ? 0.578 3.218 17.183 1.00 79.50 91 GLN A O 1
ATOM 776 N N . PHE A 1 92 ? 0.646 2.382 15.093 1.00 75.12 92 PHE A N 1
ATOM 777 C CA . PHE A 1 92 ? -0.781 2.104 14.986 1.00 75.12 92 PHE A CA 1
ATOM 778 C C . PHE A 1 92 ? -1.205 0.997 15.954 1.00 75.12 92 PHE A C 1
ATOM 780 O O . PHE A 1 92 ? -2.119 1.211 16.750 1.00 75.12 92 PHE A O 1
ATOM 787 N N . ALA A 1 93 ? -0.479 -0.124 15.980 1.00 74.06 93 ALA A N 1
ATOM 788 C CA . ALA A 1 93 ? -0.718 -1.218 16.919 1.00 74.06 93 ALA A CA 1
ATOM 789 C C . ALA A 1 93 ? -0.610 -0.760 18.384 1.00 74.06 93 ALA A C 1
ATOM 791 O O . ALA A 1 93 ? -1.482 -1.063 19.198 1.00 74.06 93 ALA A O 1
ATOM 792 N N . LYS A 1 94 ? 0.417 0.033 18.720 1.00 76.00 94 LYS A N 1
ATOM 793 C CA . LYS A 1 94 ? 0.638 0.535 20.085 1.00 76.00 94 LYS A CA 1
ATOM 794 C C . LYS A 1 94 ? -0.484 1.454 20.570 1.00 76.00 94 LYS A C 1
ATOM 796 O O . LYS A 1 94 ? -0.880 1.378 21.726 1.00 76.00 94 LYS A O 1
ATOM 801 N N . LYS A 1 95 ? -0.980 2.351 19.716 1.00 72.69 95 LYS A N 1
ATOM 802 C CA . LYS A 1 95 ? -2.018 3.319 20.112 1.00 72.69 95 LYS A CA 1
ATOM 803 C C . LYS A 1 95 ? -3.421 2.734 20.146 1.00 72.69 95 LYS A C 1
ATOM 805 O O . LYS A 1 95 ? -4.267 3.260 20.861 1.00 72.69 95 LYS A O 1
ATOM 810 N N . MET A 1 96 ? -3.651 1.663 19.396 1.00 67.50 96 MET A N 1
ATOM 811 C CA . MET A 1 96 ? -4.935 0.974 19.372 1.00 67.50 96 MET A CA 1
ATOM 812 C C . MET A 1 96 ? -5.085 -0.102 20.456 1.00 67.50 96 MET A C 1
ATOM 814 O O . MET A 1 96 ? -6.211 -0.458 20.790 1.00 67.50 96 MET A O 1
ATOM 818 N N . SER A 1 97 ? -3.986 -0.608 21.027 1.00 62.06 97 SER A N 1
ATOM 819 C CA . SER A 1 97 ? -4.029 -1.588 22.124 1.00 62.06 97 SER A CA 1
ATOM 820 C C . SER A 1 97 ? -4.218 -0.952 23.506 1.00 62.06 97 SER A C 1
ATOM 822 O O . SER A 1 97 ? -4.800 -1.564 24.402 1.00 62.06 97 SER A O 1
ATOM 824 N N . VAL A 1 98 ? -3.750 0.283 23.693 1.00 56.81 98 VAL A N 1
ATOM 825 C CA . VAL A 1 98 ? -3.925 1.039 24.937 1.00 56.81 98 VAL A CA 1
ATOM 826 C C . VAL A 1 98 ? -5.336 1.635 24.954 1.00 56.81 98 VAL A C 1
ATOM 828 O O . VAL A 1 98 ? -5.780 2.169 23.938 1.00 56.81 98 VAL A O 1
ATOM 831 N N . LYS A 1 99 ? -6.033 1.590 26.107 1.00 58.88 99 LYS A N 1
ATOM 832 C CA . LYS A 1 99 ? -7.245 2.394 26.394 1.00 58.88 99 LYS A CA 1
ATOM 833 C C . LYS A 1 99 ? -6.883 3.888 26.414 1.00 58.88 99 LYS A C 1
ATOM 835 O O . LYS A 1 99 ? -6.917 4.557 27.443 1.00 58.88 99 LYS A O 1
ATOM 840 N N . THR A 1 100 ? -6.420 4.387 25.280 1.00 58.78 100 THR A N 1
ATOM 841 C CA . THR A 1 100 ? -6.015 5.767 25.079 1.00 58.78 100 THR A CA 1
ATOM 842 C C . THR A 1 100 ? -7.283 6.606 25.070 1.00 58.78 100 THR A C 1
ATOM 844 O O . THR A 1 100 ? -8.290 6.184 24.503 1.00 58.78 100 THR A O 1
ATOM 847 N N . LYS A 1 101 ? -7.254 7.787 25.696 1.00 60.31 101 LYS A N 1
ATOM 848 C CA . LYS A 1 101 ? -8.402 8.705 25.705 1.00 60.31 101 LYS A CA 1
ATOM 849 C C . LYS A 1 101 ? -8.925 8.889 24.274 1.00 60.31 101 LYS A C 1
ATOM 851 O O . LYS A 1 101 ? -8.134 9.152 23.364 1.00 60.31 101 LYS A O 1
ATOM 856 N N . THR A 1 102 ? -10.240 8.797 24.084 1.00 63.31 102 THR A N 1
ATOM 857 C CA . THR A 1 102 ? -10.914 8.864 22.770 1.00 63.31 102 THR A CA 1
ATOM 858 C C . THR A 1 102 ? -10.470 10.062 21.918 1.00 63.31 102 THR A C 1
ATOM 860 O O . THR A 1 102 ? -10.280 9.932 20.709 1.00 63.31 102 THR A O 1
ATOM 863 N N . LEU A 1 103 ? -10.182 11.209 22.546 1.00 63.59 103 LEU A N 1
ATOM 864 C CA . LEU A 1 103 ? -9.662 12.412 21.881 1.00 63.59 103 LEU A CA 1
ATOM 865 C C . LEU A 1 103 ? -8.252 12.238 21.269 1.00 63.59 103 LEU A C 1
ATOM 867 O O . LEU A 1 103 ? -7.951 12.776 20.201 1.00 63.59 103 LEU A O 1
ATOM 871 N N . GLU A 1 104 ? -7.352 11.522 21.943 1.00 70.69 104 GLU A N 1
ATOM 872 C CA . GLU A 1 104 ? -5.982 11.294 21.459 1.00 70.69 104 GLU A CA 1
ATOM 873 C C . GLU A 1 104 ? -5.951 10.275 20.319 1.00 70.69 104 GLU A C 1
ATOM 875 O O . GLU A 1 104 ? -5.152 10.409 19.383 1.00 70.69 104 GLU A O 1
ATOM 880 N N . LEU A 1 105 ? -6.862 9.302 20.373 1.00 69.75 105 LEU A N 1
ATOM 881 C CA . LEU A 1 105 ? -7.080 8.311 19.328 1.00 69.75 105 LEU A CA 1
ATOM 882 C C . LEU A 1 105 ? -7.549 8.970 18.027 1.00 69.75 105 LEU A C 1
ATOM 884 O O . LEU A 1 105 ? -6.988 8.725 16.960 1.00 69.75 105 LEU A O 1
ATOM 888 N N . GLU A 1 106 ? -8.518 9.878 18.126 1.00 70.94 106 GLU A N 1
ATOM 889 C CA . GLU A 1 106 ? -9.058 10.630 16.995 1.00 70.94 106 GLU A CA 1
ATOM 890 C C . GLU A 1 106 ? -7.984 11.493 16.315 1.00 70.94 106 GLU A C 1
ATOM 892 O O . GLU A 1 106 ? -7.788 11.419 15.098 1.00 70.94 106 GLU A O 1
ATOM 897 N N . LYS A 1 107 ? -7.202 12.248 17.101 1.00 77.69 107 LYS A N 1
ATOM 898 C CA . LYS A 1 107 ? -6.074 13.042 16.584 1.00 77.69 107 LYS A CA 1
ATOM 899 C C . LYS A 1 107 ? -5.023 12.167 15.901 1.00 77.69 107 LYS A C 1
ATOM 901 O O . LYS A 1 107 ? -4.444 12.577 14.892 1.00 77.69 107 LYS A O 1
ATOM 906 N N . PHE A 1 108 ? -4.748 10.980 16.439 1.00 80.69 108 PHE A N 1
ATOM 907 C CA . PHE A 1 108 ? -3.823 10.035 15.819 1.00 80.69 108 PHE A CA 1
ATOM 908 C C . PHE A 1 108 ? -4.365 9.485 14.497 1.00 80.69 108 PHE A C 1
ATOM 910 O O . PHE A 1 108 ? -3.634 9.492 13.510 1.00 80.69 108 PHE A O 1
ATOM 917 N N . LEU A 1 109 ? -5.636 9.088 14.445 1.00 77.44 109 LEU A N 1
ATOM 918 C CA . LEU A 1 109 ? -6.284 8.602 13.226 1.00 77.44 109 LEU A CA 1
ATOM 919 C C . LEU A 1 109 ? -6.312 9.651 12.123 1.00 77.44 109 LEU A C 1
ATOM 921 O O . LEU A 1 109 ? -6.047 9.326 10.970 1.00 77.44 109 LEU A O 1
ATOM 925 N N . LEU A 1 110 ? -6.570 10.915 12.464 1.00 78.00 110 LEU A N 1
ATOM 926 C CA . LEU A 1 110 ? -6.511 12.015 11.503 1.00 78.00 110 LEU A CA 1
ATOM 927 C C . LEU A 1 110 ? -5.096 12.196 10.942 1.00 78.00 110 LEU A C 1
ATOM 929 O O . LEU A 1 110 ? -4.926 12.335 9.728 1.00 78.00 110 LEU A O 1
ATOM 933 N N . LYS A 1 111 ? -4.068 12.136 11.802 1.00 82.06 111 LYS A N 1
ATOM 934 C CA . LYS A 1 111 ? -2.663 12.165 11.365 1.00 82.06 111 LYS A CA 1
ATOM 935 C C . LYS A 1 111 ? -2.327 10.971 10.472 1.00 82.06 111 LYS A C 1
ATOM 937 O O . LYS A 1 111 ? -1.718 11.175 9.426 1.00 82.06 111 LYS A O 1
ATOM 942 N N . TYR A 1 112 ? -2.752 9.767 10.854 1.00 80.75 112 TYR A N 1
ATOM 943 C CA . TYR A 1 112 ? -2.532 8.537 10.096 1.00 80.75 112 TYR A CA 1
ATOM 944 C C . TYR A 1 112 ? -3.217 8.593 8.726 1.00 80.75 112 TYR A C 1
ATOM 946 O O . TYR A 1 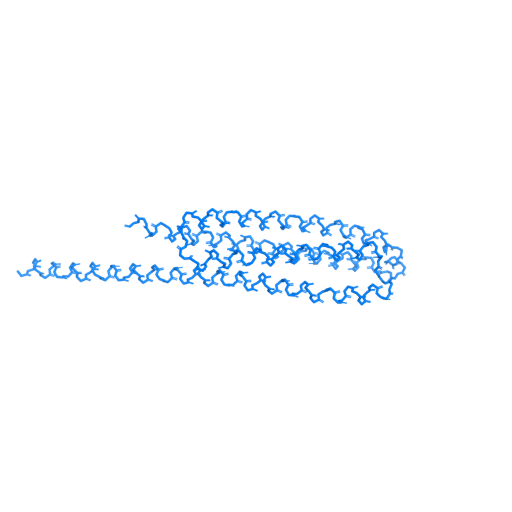112 ? -2.584 8.333 7.713 1.00 80.75 112 TYR A O 1
ATOM 954 N N . LYS A 1 113 ? -4.472 9.048 8.661 1.00 81.19 113 LYS A N 1
ATOM 955 C CA . LYS A 1 113 ? -5.219 9.234 7.409 1.00 81.19 113 LYS A CA 1
ATOM 956 C C . LYS A 1 113 ? -4.533 10.224 6.472 1.00 81.19 113 LYS A C 1
ATOM 958 O O . LYS A 1 113 ? -4.387 9.941 5.285 1.00 81.19 113 LYS A O 1
ATOM 963 N N . ARG A 1 114 ? -4.099 11.378 6.993 1.00 82.38 114 ARG A N 1
ATOM 964 C CA . ARG A 1 114 ? -3.346 12.369 6.208 1.00 82.38 114 ARG A CA 1
ATOM 965 C C . ARG A 1 114 ? -2.037 11.776 5.696 1.00 82.38 114 ARG A C 1
ATOM 967 O O . ARG A 1 114 ? -1.678 12.000 4.548 1.00 82.38 114 ARG A O 1
ATOM 974 N N . TYR A 1 115 ? -1.352 11.013 6.539 1.00 81.56 115 TYR A N 1
ATOM 975 C CA . TYR A 1 115 ? -0.137 10.306 6.172 1.00 81.56 115 TYR A CA 1
ATOM 976 C C . TYR A 1 115 ? -0.382 9.309 5.029 1.00 81.56 115 TYR A C 1
ATOM 978 O O . TYR A 1 115 ? 0.260 9.447 3.993 1.00 81.56 115 TYR A O 1
ATOM 986 N N . THR A 1 116 ? -1.333 8.381 5.170 1.00 80.31 116 THR A N 1
ATOM 987 C CA . THR A 1 116 ? -1.661 7.392 4.131 1.00 80.31 116 THR A CA 1
ATOM 988 C C . THR A 1 116 ? -2.047 8.064 2.818 1.00 80.31 116 THR A C 1
ATOM 990 O O . THR A 1 116 ? -1.676 7.597 1.748 1.00 80.31 116 THR A O 1
ATOM 993 N N . TYR A 1 117 ? -2.756 9.191 2.876 1.00 83.00 117 TYR A N 1
ATOM 994 C CA . TYR A 1 117 ? -3.101 9.960 1.685 1.00 83.00 117 TYR A CA 1
ATOM 995 C C . TYR A 1 117 ? -1.863 10.549 0.990 1.00 83.00 117 TYR A C 1
ATOM 997 O O . TYR A 1 117 ? -1.679 10.358 -0.210 1.00 83.00 117 TYR A O 1
ATOM 1005 N N . ILE A 1 118 ? -0.990 11.222 1.746 1.00 84.12 118 ILE A N 1
ATOM 1006 C CA . ILE A 1 118 ? 0.244 11.814 1.214 1.00 84.12 118 ILE A CA 1
ATOM 1007 C C . ILE A 1 118 ? 1.172 10.729 0.658 1.00 84.12 118 ILE A C 1
ATOM 1009 O O . ILE A 1 118 ? 1.688 10.886 -0.445 1.00 84.12 118 ILE A O 1
ATOM 1013 N N . SER A 1 119 ? 1.364 9.619 1.376 1.00 81.38 119 SER A N 1
ATOM 1014 C CA . SER A 1 119 ? 2.219 8.522 0.912 1.00 81.38 119 SER A CA 1
ATOM 1015 C C . SER A 1 119 ? 1.679 7.868 -0.358 1.00 81.38 119 SER A C 1
ATOM 1017 O O . SER A 1 119 ? 2.461 7.544 -1.245 1.00 81.38 119 SER A O 1
ATOM 1019 N N . THR A 1 120 ? 0.354 7.754 -0.488 1.00 83.62 120 THR A N 1
ATOM 1020 C CA . THR A 1 120 ? -0.305 7.254 -1.703 1.00 83.62 120 THR A CA 1
ATOM 1021 C C . THR A 1 120 ? -0.059 8.181 -2.898 1.00 83.62 120 THR A C 1
ATOM 1023 O O . THR A 1 120 ? 0.322 7.712 -3.966 1.00 83.62 120 THR A O 1
ATOM 1026 N N . ILE A 1 121 ? -0.194 9.502 -2.723 1.00 86.12 121 ILE A N 1
ATOM 1027 C CA . ILE A 1 121 ? 0.112 10.480 -3.785 1.00 86.12 121 ILE A CA 1
ATOM 1028 C C . ILE A 1 121 ? 1.583 10.402 -4.192 1.00 86.12 121 ILE A C 1
ATOM 1030 O O . ILE A 1 121 ? 1.897 10.357 -5.380 1.00 86.12 121 ILE A O 1
ATOM 1034 N N . ILE A 1 122 ? 2.483 10.372 -3.209 1.00 87.19 122 ILE A N 1
ATOM 1035 C CA . ILE A 1 122 ? 3.923 10.260 -3.446 1.00 87.19 122 ILE A CA 1
ATOM 1036 C C . ILE A 1 122 ? 4.235 8.977 -4.230 1.00 87.19 122 ILE A C 1
ATOM 1038 O O . ILE A 1 122 ? 5.005 9.026 -5.186 1.00 87.19 122 ILE A O 1
ATOM 1042 N N . ALA A 1 123 ? 3.601 7.850 -3.891 1.00 84.75 123 ALA A N 1
ATOM 1043 C CA . ALA A 1 123 ? 3.759 6.594 -4.622 1.00 84.75 123 ALA A CA 1
ATOM 1044 C C . ALA A 1 123 ? 3.303 6.701 -6.088 1.00 84.75 123 ALA A C 1
ATOM 1046 O O . ALA A 1 123 ? 3.985 6.183 -6.971 1.00 84.75 123 ALA A O 1
ATOM 1047 N N . TYR A 1 124 ? 2.203 7.408 -6.372 1.00 88.25 124 TYR A N 1
ATOM 1048 C CA . TYR A 1 124 ? 1.748 7.633 -7.750 1.00 88.25 124 TYR A CA 1
ATOM 1049 C C . TYR A 1 124 ? 2.756 8.456 -8.557 1.00 88.25 124 TYR A C 1
ATOM 1051 O O . TYR A 1 124 ? 3.089 8.084 -9.681 1.00 88.25 124 TYR A O 1
ATOM 1059 N N . ILE A 1 125 ? 3.281 9.538 -7.973 1.00 90.00 125 ILE A N 1
ATOM 1060 C CA . ILE A 1 125 ? 4.292 10.387 -8.617 1.00 90.00 125 ILE A CA 1
ATOM 1061 C C . ILE A 1 125 ? 5.554 9.570 -8.913 1.00 90.00 125 ILE A C 1
ATOM 1063 O O . ILE A 1 125 ? 6.037 9.568 -10.045 1.00 90.00 125 ILE A O 1
ATOM 1067 N N . TRP A 1 126 ? 6.056 8.819 -7.929 1.00 87.00 126 TRP A N 1
ATOM 1068 C CA . TRP A 1 126 ? 7.238 7.977 -8.115 1.00 87.00 126 TRP A CA 1
ATOM 1069 C C . TRP A 1 126 ? 7.029 6.878 -9.153 1.00 87.00 126 TRP A C 1
ATOM 1071 O O . TRP A 1 126 ? 7.929 6.633 -9.952 1.00 87.00 126 TRP A O 1
ATOM 1081 N N . SER A 1 127 ? 5.847 6.259 -9.195 1.00 87.31 127 SER A N 1
ATOM 1082 C CA . SER A 1 127 ? 5.504 5.265 -10.216 1.00 87.31 127 SER A CA 1
ATOM 1083 C C . SER A 1 127 ? 5.624 5.840 -11.628 1.00 87.31 127 SER A C 1
ATOM 1085 O O . SER A 1 127 ? 6.101 5.155 -12.532 1.00 87.31 127 SER A O 1
ATOM 1087 N N . ILE A 1 128 ? 5.197 7.087 -11.844 1.00 90.88 128 ILE A N 1
ATOM 1088 C CA . ILE A 1 128 ? 5.281 7.755 -13.154 1.00 90.88 128 ILE A CA 1
ATOM 1089 C C . ILE A 1 128 ? 6.735 8.073 -13.505 1.00 90.88 128 ILE A C 1
ATOM 1091 O O . ILE A 1 128 ? 7.168 7.798 -14.623 1.00 90.88 128 ILE A O 1
ATOM 1095 N N . ILE A 1 129 ? 7.507 8.591 -12.546 1.00 90.94 129 ILE A N 1
ATOM 1096 C CA . ILE A 1 129 ? 8.927 8.914 -12.745 1.00 90.94 129 ILE A CA 1
ATOM 1097 C C . ILE A 1 129 ? 9.727 7.657 -13.107 1.00 90.94 129 ILE A C 1
ATOM 1099 O O . ILE A 1 129 ? 10.464 7.665 -14.091 1.00 90.94 129 ILE A O 1
ATOM 1103 N N . ILE A 1 130 ? 9.559 6.566 -12.352 1.00 88.31 130 ILE A N 1
ATOM 1104 C CA . ILE A 1 130 ? 10.264 5.299 -12.601 1.00 88.31 130 ILE A CA 1
ATOM 1105 C C . ILE A 1 130 ? 9.901 4.746 -13.978 1.00 88.31 130 ILE A C 1
ATOM 1107 O O . ILE A 1 130 ? 10.778 4.269 -14.696 1.00 88.31 130 ILE A O 1
ATOM 1111 N N . PHE A 1 131 ? 8.632 4.837 -14.376 1.00 90.19 131 PHE A N 1
ATOM 1112 C CA . PHE A 1 131 ? 8.201 4.393 -15.696 1.00 90.19 131 PHE A CA 1
ATOM 1113 C C . PHE A 1 131 ? 8.838 5.194 -16.822 1.00 90.19 131 PHE A C 1
ATOM 1115 O O . PHE A 1 131 ? 9.434 4.600 -17.716 1.00 90.19 131 PHE A O 1
ATOM 1122 N N . ALA A 1 132 ? 8.775 6.525 -16.752 1.00 91.00 132 ALA A N 1
ATOM 1123 C CA . ALA A 1 132 ? 9.398 7.389 -17.747 1.00 91.00 132 ALA A CA 1
ATOM 1124 C C . ALA A 1 132 ? 10.901 7.096 -17.868 1.00 91.00 132 ALA A C 1
ATOM 1126 O O . ALA A 1 132 ? 11.414 6.924 -18.970 1.00 91.00 132 ALA A O 1
ATOM 1127 N N . TRP A 1 133 ? 11.589 6.948 -16.735 1.00 90.31 133 TRP A N 1
ATOM 1128 C CA . TRP A 1 133 ? 13.015 6.635 -16.714 1.00 90.31 133 TRP A CA 1
ATOM 1129 C C . TRP A 1 133 ? 13.314 5.247 -17.308 1.00 90.31 133 TRP A C 1
ATOM 1131 O O . TRP A 1 133 ? 14.243 5.095 -18.100 1.00 90.31 133 TRP A O 1
ATOM 1141 N N . THR A 1 134 ? 12.486 4.245 -17.004 1.00 87.50 134 THR A N 1
ATOM 1142 C CA . THR A 1 134 ? 12.610 2.890 -17.568 1.00 87.50 134 THR A CA 1
ATOM 1143 C C . THR A 1 134 ? 12.403 2.897 -19.083 1.00 87.50 134 THR A C 1
ATOM 1145 O O . THR A 1 134 ? 13.186 2.286 -19.804 1.00 87.50 134 THR A O 1
ATOM 1148 N N . ILE A 1 135 ? 11.394 3.616 -19.585 1.00 89.88 135 ILE A N 1
ATOM 1149 C CA . ILE A 1 135 ? 11.154 3.749 -21.027 1.00 89.88 135 ILE A CA 1
ATOM 1150 C C . ILE A 1 135 ? 12.350 4.398 -21.719 1.00 89.88 135 ILE A C 1
ATOM 1152 O O . ILE A 1 135 ? 12.773 3.894 -22.750 1.00 89.88 135 ILE A O 1
ATOM 1156 N N . VAL A 1 136 ? 12.925 5.460 -21.148 1.00 90.25 136 VAL A N 1
ATOM 1157 C CA . VAL A 1 136 ? 14.077 6.156 -21.745 1.00 90.25 136 VAL A CA 1
ATOM 1158 C C . VAL A 1 136 ? 15.307 5.251 -21.829 1.00 90.25 136 VAL A C 1
ATOM 1160 O O . VAL A 1 136 ? 15.963 5.224 -22.864 1.00 90.25 136 VAL A O 1
ATOM 1163 N N . ILE A 1 137 ? 15.616 4.492 -20.774 1.00 89.00 137 ILE A N 1
ATOM 1164 C CA . ILE A 1 137 ? 16.812 3.633 -20.748 1.00 89.00 137 ILE A CA 1
ATOM 1165 C C . ILE A 1 137 ? 16.660 2.411 -21.661 1.00 89.00 137 ILE A C 1
ATOM 1167 O O . ILE A 1 137 ? 17.621 2.008 -22.311 1.00 89.00 137 ILE A O 1
ATOM 1171 N N . TYR A 1 138 ? 15.468 1.816 -21.717 1.00 87.25 138 TYR A N 1
ATOM 1172 C CA . TYR A 1 138 ? 15.236 0.552 -22.425 1.00 87.25 138 TYR A CA 1
ATOM 1173 C C . TYR A 1 138 ? 14.522 0.710 -23.766 1.00 87.25 138 TYR A C 1
ATOM 1175 O O . TYR A 1 138 ? 14.107 -0.293 -24.346 1.00 87.25 138 TYR A O 1
ATOM 1183 N N . TYR A 1 139 ? 14.381 1.936 -24.275 1.00 88.44 139 TYR A N 1
ATOM 1184 C CA . TYR A 1 139 ? 13.645 2.220 -25.508 1.00 88.44 139 TYR A CA 1
ATOM 1185 C C . TYR A 1 139 ? 14.125 1.358 -26.680 1.00 88.44 139 TYR A C 1
ATOM 1187 O O . TYR A 1 139 ? 13.327 0.637 -27.280 1.00 88.44 139 TYR A O 1
ATOM 1195 N N . ASP A 1 140 ? 15.433 1.361 -26.945 1.00 87.88 140 ASP A N 1
ATOM 1196 C CA . ASP A 1 140 ? 16.019 0.629 -28.070 1.00 87.88 140 ASP A CA 1
ATOM 1197 C C . ASP A 1 140 ? 15.773 -0.880 -27.958 1.00 87.88 140 ASP A C 1
ATOM 1199 O O . ASP A 1 140 ? 15.427 -1.528 -28.944 1.00 87.88 140 ASP A O 1
ATOM 1203 N N . LEU A 1 141 ? 15.855 -1.437 -26.744 1.00 86.38 141 LEU A N 1
ATOM 1204 C CA . LEU A 1 141 ? 15.547 -2.847 -26.492 1.00 86.38 141 LEU A CA 1
ATOM 1205 C C . LEU A 1 141 ? 14.057 -3.140 -26.710 1.00 86.38 141 LEU A C 1
ATOM 1207 O O . LEU A 1 141 ? 13.701 -4.142 -27.333 1.00 86.38 141 LEU A O 1
ATOM 1211 N N . PHE A 1 142 ? 13.161 -2.273 -26.236 1.00 88.19 142 PHE A N 1
ATOM 1212 C CA . PHE A 1 142 ? 11.726 -2.461 -26.434 1.00 88.19 142 PHE A CA 1
ATOM 1213 C C . PHE A 1 142 ? 11.324 -2.394 -27.906 1.00 88.19 142 PHE A C 1
ATOM 1215 O O . PHE A 1 142 ? 10.451 -3.160 -28.320 1.00 88.19 142 PHE A O 1
ATOM 1222 N N . VAL A 1 143 ? 11.961 -1.524 -28.690 1.00 89.56 143 VAL A N 1
ATOM 1223 C CA . VAL A 1 143 ? 11.737 -1.423 -30.136 1.00 89.56 143 VAL A CA 1
ATOM 1224 C C . VAL A 1 143 ? 12.337 -2.628 -30.859 1.00 89.56 143 VAL A C 1
ATOM 1226 O O . VAL A 1 143 ? 11.634 -3.269 -31.637 1.00 89.56 143 VAL A O 1
ATOM 1229 N N . GLN A 1 144 ? 13.582 -3.007 -30.551 1.00 89.94 144 GLN A N 1
ATOM 1230 C CA . GLN A 1 144 ? 14.267 -4.143 -31.178 1.00 89.94 144 GLN A CA 1
ATOM 1231 C C . GLN A 1 144 ? 13.482 -5.453 -31.032 1.00 89.94 144 GLN A C 1
ATOM 1233 O O . GLN A 1 144 ? 13.381 -6.226 -31.983 1.00 89.94 144 GLN A O 1
ATOM 1238 N N . TYR A 1 145 ? 12.912 -5.706 -29.852 1.00 90.12 145 TYR A N 1
ATOM 1239 C CA . TYR A 1 145 ? 12.150 -6.926 -29.575 1.00 90.12 145 TYR A CA 1
ATOM 1240 C C . TYR A 1 145 ? 10.638 -6.785 -29.809 1.00 90.12 145 TYR A C 1
ATOM 1242 O O . TYR A 1 145 ? 9.894 -7.720 -29.504 1.00 90.12 145 TYR A O 1
ATOM 1250 N N . ASN A 1 146 ? 10.170 -5.642 -30.323 1.00 88.94 146 ASN A N 1
ATOM 1251 C CA . ASN A 1 146 ? 8.752 -5.325 -30.510 1.00 88.94 146 ASN A CA 1
ATOM 1252 C C . ASN A 1 146 ? 7.904 -5.552 -29.235 1.00 88.94 146 ASN A C 1
ATOM 1254 O O . ASN A 1 146 ? 6.845 -6.180 -29.253 1.00 88.94 146 ASN A O 1
ATOM 1258 N N . ARG A 1 147 ? 8.413 -5.101 -28.081 1.00 89.25 147 ARG A N 1
ATOM 1259 C CA . ARG A 1 147 ? 7.796 -5.272 -26.748 1.00 89.25 147 ARG A CA 1
ATOM 1260 C C . ARG A 1 147 ? 7.280 -3.974 -26.134 1.00 89.25 147 ARG A C 1
ATOM 1262 O O . ARG A 1 147 ? 6.751 -4.011 -25.025 1.00 89.25 147 ARG A O 1
ATOM 1269 N N . LEU A 1 148 ? 7.408 -2.849 -26.833 1.00 89.38 148 LEU A N 1
ATOM 1270 C CA . LEU A 1 148 ? 7.047 -1.529 -26.314 1.00 89.38 148 LEU A CA 1
ATOM 1271 C C . LEU A 1 148 ? 5.568 -1.448 -25.901 1.00 89.38 148 LEU A C 1
ATOM 1273 O O . LEU A 1 148 ? 5.263 -1.015 -24.792 1.00 89.38 148 LEU A O 1
ATOM 1277 N N . GLU A 1 149 ? 4.656 -1.951 -26.734 1.00 89.25 149 GLU A N 1
ATOM 1278 C CA . GLU A 1 149 ? 3.217 -1.985 -26.428 1.00 89.25 149 GLU A CA 1
ATOM 1279 C C . GLU A 1 149 ? 2.917 -2.813 -25.172 1.00 89.25 149 GLU A C 1
ATOM 1281 O O . GLU A 1 149 ? 2.166 -2.388 -24.294 1.00 89.25 149 GLU A O 1
ATOM 1286 N N . ILE A 1 150 ? 3.567 -3.974 -25.047 1.00 89.19 150 ILE A N 1
ATOM 1287 C CA . ILE A 1 150 ? 3.405 -4.873 -23.899 1.00 89.19 150 ILE A CA 1
ATOM 1288 C C . ILE A 1 150 ? 3.911 -4.199 -22.621 1.00 89.19 150 ILE A C 1
ATOM 1290 O O . ILE A 1 150 ? 3.254 -4.296 -21.586 1.00 89.19 150 ILE A O 1
ATOM 1294 N N . ALA A 1 151 ? 5.039 -3.487 -22.682 1.00 88.06 151 ALA A N 1
ATOM 1295 C CA . ALA A 1 151 ? 5.583 -2.754 -21.543 1.00 88.06 151 ALA A CA 1
ATOM 1296 C C . ALA A 1 151 ? 4.634 -1.636 -21.072 1.00 88.06 151 ALA A C 1
ATOM 1298 O O . ALA A 1 151 ? 4.403 -1.496 -19.870 1.00 88.06 151 ALA A O 1
ATOM 1299 N N . ILE A 1 152 ? 4.031 -0.889 -22.004 1.00 90.94 152 ILE A N 1
ATOM 1300 C CA . ILE A 1 152 ? 3.041 0.153 -21.687 1.00 90.94 152 ILE A CA 1
ATOM 1301 C C . ILE A 1 152 ? 1.795 -0.460 -21.041 1.00 90.94 152 ILE A C 1
ATOM 1303 O O . ILE A 1 152 ? 1.352 0.012 -19.994 1.00 90.94 152 ILE A O 1
ATOM 1307 N N . VAL A 1 153 ? 1.237 -1.525 -21.625 1.00 93.19 153 VAL A N 1
ATOM 1308 C CA . VAL A 1 153 ? 0.042 -2.197 -21.086 1.00 93.19 153 VAL A CA 1
ATOM 1309 C C . VAL A 1 153 ? 0.318 -2.784 -19.702 1.00 93.19 153 VAL A C 1
ATOM 1311 O O . VAL A 1 153 ? -0.487 -2.604 -18.787 1.00 93.19 153 VAL A O 1
ATOM 1314 N N . ALA A 1 154 ? 1.468 -3.436 -19.514 1.00 90.44 154 ALA A N 1
ATOM 1315 C CA . ALA A 1 154 ? 1.876 -3.981 -18.223 1.00 90.44 154 ALA A CA 1
ATOM 1316 C C . ALA A 1 154 ? 2.022 -2.877 -17.167 1.00 90.44 154 ALA A C 1
ATOM 1318 O O . ALA A 1 154 ? 1.543 -3.027 -16.038 1.00 90.44 154 ALA A O 1
ATOM 1319 N N . TYR A 1 155 ? 2.620 -1.741 -17.531 1.00 92.19 155 TYR A N 1
ATOM 1320 C CA . TYR A 1 155 ? 2.715 -0.599 -16.632 1.00 92.19 155 TYR A CA 1
ATOM 1321 C C . TYR A 1 155 ? 1.341 -0.040 -16.261 1.00 92.19 155 TYR A C 1
ATOM 1323 O O . TYR A 1 155 ? 1.060 0.128 -15.076 1.00 92.19 155 TYR A O 1
ATOM 1331 N N . LEU A 1 156 ? 0.463 0.193 -17.240 1.00 92.81 156 LEU A N 1
ATOM 1332 C CA . LEU A 1 156 ? -0.890 0.698 -16.994 1.00 92.81 156 LEU A CA 1
ATOM 1333 C C . LEU A 1 156 ? -1.680 -0.233 -16.072 1.00 92.81 156 LEU A C 1
ATOM 1335 O O . LEU A 1 156 ? -2.312 0.237 -15.128 1.00 92.81 156 LEU A O 1
ATOM 1339 N N . ALA A 1 157 ? -1.601 -1.547 -16.290 1.00 92.38 157 ALA A N 1
ATOM 1340 C CA . ALA A 1 157 ? -2.233 -2.529 -15.416 1.00 92.38 157 ALA A CA 1
ATOM 1341 C C . ALA A 1 157 ? -1.700 -2.426 -13.976 1.00 92.38 157 ALA A C 1
ATOM 1343 O O . ALA A 1 157 ? -2.478 -2.377 -13.022 1.00 92.38 157 ALA A O 1
ATOM 1344 N N . THR A 1 158 ? -0.380 -2.319 -13.815 1.00 88.19 158 THR A N 1
ATOM 1345 C CA . THR A 1 158 ? 0.262 -2.186 -12.499 1.00 88.19 158 THR A CA 1
ATOM 1346 C C . THR A 1 158 ? -0.116 -0.867 -11.817 1.00 88.19 158 THR A C 1
ATOM 1348 O O . THR A 1 158 ? -0.435 -0.846 -10.629 1.00 88.19 158 THR A O 1
ATOM 1351 N N . PHE A 1 159 ? -0.160 0.235 -12.566 1.00 90.94 159 PHE A N 1
ATOM 1352 C CA . PHE A 1 159 ? -0.562 1.547 -12.069 1.00 90.94 159 PHE A CA 1
ATOM 1353 C C . PHE A 1 159 ? -2.025 1.561 -11.611 1.00 90.94 159 PHE A C 1
ATOM 1355 O O . PHE A 1 159 ? -2.328 2.044 -10.519 1.00 90.94 159 PHE A O 1
ATOM 1362 N N . LEU A 1 160 ? -2.934 0.966 -12.388 1.00 91.75 160 LEU A N 1
ATOM 1363 C CA . LEU A 1 160 ? -4.340 0.829 -12.004 1.00 91.75 160 LEU A CA 1
ATOM 1364 C C . LEU A 1 160 ? -4.511 -0.009 -10.733 1.00 91.75 160 LEU A C 1
ATOM 1366 O O . LEU A 1 160 ? -5.331 0.344 -9.885 1.00 91.75 160 LEU A O 1
ATOM 1370 N N . LEU A 1 161 ? -3.720 -1.073 -10.557 1.00 88.31 161 LEU A N 1
ATOM 1371 C CA . LEU A 1 161 ? -3.711 -1.853 -9.316 1.00 88.31 161 LEU A CA 1
ATOM 1372 C C . LEU A 1 161 ? -3.258 -1.012 -8.118 1.00 88.31 161 LEU A C 1
ATOM 1374 O O . LEU A 1 161 ? -3.907 -1.046 -7.073 1.00 88.31 161 LEU A O 1
ATOM 1378 N N . ILE A 1 162 ? -2.198 -0.215 -8.274 1.00 86.88 162 ILE A N 1
ATOM 1379 C CA . ILE A 1 162 ? -1.709 0.699 -7.230 1.00 86.88 162 ILE A CA 1
ATOM 1380 C C . ILE A 1 162 ? -2.796 1.720 -6.853 1.00 86.88 162 ILE A C 1
ATOM 1382 O O . ILE A 1 162 ? -3.068 1.926 -5.667 1.00 86.88 162 ILE A O 1
ATOM 1386 N N . VAL A 1 163 ? -3.482 2.303 -7.841 1.00 88.88 163 VAL A N 1
ATOM 1387 C CA . VAL A 1 163 ? -4.597 3.238 -7.615 1.00 88.88 163 VAL A CA 1
ATOM 1388 C C . VAL A 1 163 ? -5.780 2.553 -6.922 1.00 88.88 163 VAL A C 1
ATOM 1390 O O . VAL A 1 163 ? -6.368 3.093 -5.978 1.00 88.88 163 VAL A O 1
ATOM 1393 N N . PHE A 1 164 ? -6.135 1.342 -7.348 1.00 89.06 164 PHE A N 1
ATOM 1394 C CA . PHE A 1 164 ? -7.209 0.563 -6.737 1.00 89.06 164 PHE A CA 1
ATOM 1395 C C . PHE A 1 164 ? -6.917 0.243 -5.265 1.00 89.06 164 PHE A C 1
ATOM 1397 O O . PHE A 1 164 ? -7.783 0.422 -4.405 1.00 89.06 164 PHE A O 1
ATOM 1404 N N . ILE A 1 165 ? -5.688 -0.168 -4.953 1.00 84.75 165 ILE A N 1
ATOM 1405 C CA . ILE A 1 165 ? -5.250 -0.434 -3.580 1.00 84.75 165 ILE A CA 1
ATOM 1406 C C . ILE A 1 165 ? -5.309 0.849 -2.741 1.00 84.75 165 ILE A C 1
ATOM 1408 O O . ILE A 1 165 ? -5.974 0.867 -1.702 1.00 84.75 165 ILE A O 1
ATOM 1412 N N . GLY A 1 166 ? -4.720 1.947 -3.227 1.00 84.81 166 GLY A N 1
ATOM 1413 C CA . GLY A 1 166 ? -4.707 3.227 -2.515 1.00 84.81 166 GLY A CA 1
ATOM 1414 C C . GLY A 1 166 ? -6.113 3.752 -2.210 1.00 84.81 166 GLY A C 1
ATOM 1415 O O . GLY A 1 166 ? -6.414 4.161 -1.086 1.00 84.81 166 GLY A O 1
ATOM 1416 N N . THR A 1 167 ? -7.033 3.674 -3.177 1.00 85.69 167 THR A N 1
ATOM 1417 C CA . THR A 1 167 ? -8.433 4.079 -2.960 1.00 85.69 167 THR A CA 1
ATOM 1418 C C . THR A 1 167 ? -9.155 3.186 -1.950 1.00 85.69 167 THR A C 1
ATOM 1420 O O . THR A 1 167 ? -9.940 3.690 -1.137 1.00 85.69 167 THR A O 1
ATOM 1423 N N . ARG A 1 168 ? -8.893 1.873 -1.951 1.00 84.50 168 ARG A N 1
ATOM 1424 C CA . ARG A 1 168 ? -9.467 0.930 -0.981 1.00 84.50 168 ARG A CA 1
ATOM 1425 C C . ARG A 1 168 ? -8.973 1.210 0.437 1.00 84.50 168 ARG A C 1
ATOM 1427 O O . ARG A 1 168 ? -9.785 1.203 1.364 1.00 84.50 168 ARG A O 1
ATOM 1434 N N . ASP A 1 169 ? -7.693 1.511 0.608 1.00 81.31 169 ASP A N 1
ATOM 1435 C CA . ASP A 1 169 ? -7.109 1.787 1.923 1.00 81.31 169 ASP A CA 1
ATOM 1436 C C . ASP A 1 169 ? -7.601 3.119 2.502 1.00 81.31 169 ASP A C 1
ATOM 1438 O O . ASP A 1 169 ? -7.975 3.186 3.677 1.00 81.31 169 ASP A O 1
ATOM 1442 N N . ILE A 1 170 ? -7.760 4.150 1.665 1.00 83.69 170 ILE A N 1
ATOM 1443 C CA . ILE A 1 170 ? -8.393 5.414 2.072 1.00 83.69 170 ILE A CA 1
ATOM 1444 C C . ILE A 1 170 ? -9.849 5.189 2.515 1.00 83.69 170 ILE A C 1
ATOM 1446 O O . ILE A 1 170 ? -10.270 5.724 3.547 1.00 83.69 170 ILE A O 1
ATOM 1450 N N . LYS A 1 171 ? -10.628 4.383 1.776 1.00 85.19 171 LYS A N 1
ATOM 1451 C CA . LYS A 1 171 ? -12.012 4.039 2.155 1.00 85.19 171 LYS A CA 1
ATOM 1452 C C . LYS A 1 171 ? -12.064 3.292 3.489 1.00 85.19 171 LYS A C 1
ATOM 1454 O O . LYS A 1 171 ? -12.872 3.641 4.347 1.00 85.19 171 LYS A O 1
ATOM 1459 N N . ARG A 1 172 ? -11.180 2.311 3.703 1.00 82.25 172 ARG A N 1
ATOM 1460 C CA . ARG A 1 172 ? -11.076 1.572 4.974 1.00 82.25 172 ARG A CA 1
ATOM 1461 C C . ARG A 1 172 ? -10.773 2.497 6.147 1.00 82.25 172 ARG A C 1
ATOM 1463 O O . ARG A 1 172 ? -11.437 2.402 7.175 1.00 82.25 172 ARG A O 1
ATOM 1470 N N . LEU A 1 173 ? -9.837 3.429 5.975 1.00 81.44 173 LEU A N 1
ATOM 1471 C CA . LEU A 1 173 ? -9.507 4.418 7.001 1.00 81.44 173 LEU A CA 1
ATOM 1472 C C . LEU A 1 173 ? -10.661 5.373 7.297 1.00 81.44 173 LEU A C 1
ATOM 1474 O O . LEU A 1 173 ? -10.889 5.705 8.459 1.00 81.44 173 LEU A O 1
ATOM 1478 N N . LYS A 1 174 ? -11.420 5.791 6.276 1.00 83.44 174 LYS A N 1
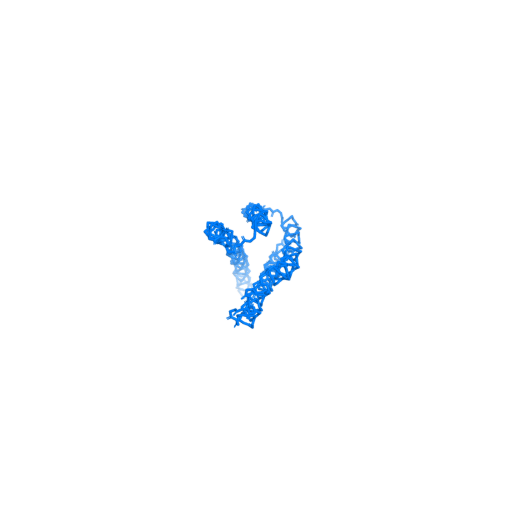ATOM 1479 C CA . LYS A 1 174 ? -12.637 6.591 6.473 1.00 83.44 174 LYS A CA 1
ATOM 1480 C C . LYS A 1 174 ? -13.669 5.825 7.307 1.00 83.44 174 LYS A C 1
ATOM 1482 O O . LYS A 1 174 ? -14.192 6.384 8.264 1.00 83.44 174 LYS A O 1
ATOM 1487 N N . ASN A 1 175 ? -13.901 4.552 6.990 1.00 83.94 175 ASN A N 1
ATOM 1488 C CA . ASN A 1 175 ? -14.848 3.707 7.720 1.00 83.94 175 ASN A CA 1
ATOM 1489 C C . ASN A 1 175 ? -14.404 3.448 9.167 1.00 83.94 175 ASN A C 1
ATOM 1491 O O . ASN A 1 175 ? -15.240 3.428 10.063 1.00 83.94 175 ASN A O 1
ATOM 1495 N N . LEU A 1 176 ? -13.102 3.261 9.407 1.00 79.38 176 LEU A N 1
ATOM 1496 C CA . LEU A 1 176 ? -12.561 3.112 10.759 1.00 79.38 176 LEU A CA 1
ATOM 1497 C C . LEU A 1 176 ? -12.733 4.397 11.578 1.00 79.38 176 LEU A C 1
ATOM 1499 O O . LEU A 1 176 ? -13.130 4.333 12.736 1.00 79.38 176 LEU A O 1
ATOM 1503 N N . HIS A 1 177 ? -12.451 5.555 10.976 1.00 79.88 177 HIS A N 1
ATOM 1504 C CA . HIS A 1 177 ? -12.625 6.843 11.642 1.00 79.88 177 HIS A CA 1
ATOM 1505 C C . HIS A 1 177 ? -14.087 7.086 12.038 1.00 79.88 177 HIS A C 1
ATOM 1507 O O . HIS A 1 177 ? -14.326 7.483 13.172 1.00 79.88 177 HIS A O 1
ATOM 1513 N N . GLN A 1 178 ? -15.042 6.776 11.150 1.00 81.12 178 GLN A N 1
ATOM 1514 C CA . GLN A 1 178 ? -16.471 6.881 11.456 1.00 81.12 178 GLN A CA 1
ATOM 1515 C C . GLN A 1 178 ? -16.863 5.976 12.629 1.00 81.12 178 GLN A C 1
ATOM 1517 O O . GLN A 1 178 ? -17.398 6.467 13.609 1.00 81.12 178 GLN A O 1
ATOM 1522 N N . SER A 1 179 ? -16.495 4.688 12.604 1.00 77.25 179 SER A N 1
ATOM 1523 C CA . SER A 1 179 ? -16.837 3.769 13.704 1.00 77.25 179 SER A CA 1
ATOM 1524 C C . SER A 1 179 ? -16.259 4.188 15.063 1.00 77.25 179 SER A C 1
ATOM 1526 O O . SER A 1 179 ? -16.827 3.860 16.099 1.00 77.25 179 SER A O 1
ATOM 1528 N N . ILE A 1 180 ? -15.125 4.895 15.076 1.00 74.50 180 ILE A N 1
ATOM 1529 C CA . ILE A 1 180 ? -14.522 5.429 16.306 1.00 74.50 180 ILE A CA 1
ATOM 1530 C C . ILE A 1 180 ? -15.210 6.721 16.758 1.00 74.50 180 ILE A C 1
ATOM 1532 O O . ILE A 1 180 ? -15.308 6.966 17.958 1.00 74.50 180 ILE A O 1
ATOM 1536 N N . PHE A 1 181 ? -15.694 7.533 15.818 1.00 77.69 181 PHE A N 1
ATOM 1537 C CA . PHE A 1 181 ? -16.526 8.691 16.124 1.00 77.69 181 PHE A CA 1
ATOM 1538 C C . PHE A 1 181 ? -17.866 8.260 16.731 1.00 77.69 181 PHE A C 1
ATOM 1540 O O . PHE A 1 181 ? -18.208 8.747 17.803 1.00 77.69 181 PHE A O 1
ATOM 1547 N N . ASP A 1 182 ? -18.548 7.287 16.121 1.00 75.50 182 ASP A N 1
ATOM 1548 C CA . ASP A 1 182 ? -19.819 6.758 16.626 1.00 75.50 182 ASP A CA 1
ATOM 1549 C C . ASP A 1 182 ? -19.636 6.200 18.057 1.00 75.50 182 ASP A C 1
ATOM 1551 O O . ASP A 1 182 ? -20.417 6.497 18.953 1.00 75.50 182 ASP A O 1
ATOM 1555 N N . LEU A 1 183 ? -18.537 5.473 18.326 1.00 71.25 183 LEU A N 1
ATOM 1556 C CA . LEU A 1 183 ? -18.193 4.982 19.675 1.00 71.25 183 LEU A CA 1
ATOM 1557 C C . LEU A 1 183 ? -18.041 6.103 20.706 1.00 71.25 183 LEU A C 1
ATOM 1559 O O . LEU A 1 183 ? -18.374 5.916 21.869 1.00 71.25 183 LEU A O 1
ATOM 1563 N N . LYS A 1 184 ? -17.504 7.252 20.295 1.00 71.31 184 LYS A N 1
ATOM 1564 C CA . LYS A 1 184 ? -17.306 8.409 21.172 1.00 71.31 184 LYS A CA 1
ATOM 1565 C C . LYS A 1 184 ? -18.626 9.104 21.502 1.00 71.31 184 LYS A C 1
ATOM 1567 O O . LYS A 1 184 ? -18.711 9.740 22.548 1.00 71.31 184 LYS A O 1
ATOM 1572 N N . GLU A 1 185 ? -19.609 9.039 20.610 1.00 72.31 185 GLU A N 1
ATOM 1573 C CA . GLU A 1 185 ? -20.944 9.597 20.831 1.00 72.31 185 GLU A CA 1
ATOM 1574 C C . GLU A 1 185 ? -21.695 8.781 21.892 1.00 72.31 185 GLU A C 1
ATOM 1576 O O . GLU A 1 185 ? -22.124 9.357 22.885 1.00 72.31 185 GLU A O 1
ATOM 1581 N N . PHE A 1 186 ? -21.649 7.447 21.796 1.00 64.00 186 PHE A N 1
ATOM 1582 C CA . PHE A 1 186 ? -22.164 6.528 22.825 1.00 64.00 186 PHE A CA 1
ATOM 1583 C C . PHE A 1 186 ? -21.477 6.631 24.201 1.00 64.00 186 PHE A C 1
ATOM 1585 O O . PHE A 1 186 ? -21.992 6.106 25.174 1.00 64.00 186 PHE A O 1
ATOM 1592 N N . GLU A 1 187 ? -20.285 7.229 24.315 1.00 61.78 187 GLU A N 1
ATOM 1593 C CA . GLU A 1 187 ? -19.631 7.446 25.621 1.00 61.78 187 GLU A CA 1
ATOM 1594 C C . GLU A 1 187 ? -20.012 8.772 26.293 1.00 61.78 187 GLU A C 1
ATOM 1596 O O . GLU A 1 187 ? -19.539 9.049 27.399 1.00 61.78 187 GLU A O 1
ATOM 1601 N N . LYS A 1 188 ? -20.771 9.629 25.603 1.00 57.56 188 LYS A N 1
ATOM 1602 C CA . LYS A 1 188 ? -21.197 10.942 26.103 1.00 57.56 188 LYS A CA 1
ATOM 1603 C C . LYS A 1 188 ? -22.668 10.998 26.503 1.00 57.56 188 LYS A C 1
ATOM 1605 O O . LYS A 1 188 ? -23.012 11.918 27.245 1.00 57.56 188 LYS A O 1
ATOM 1610 N N . GLU A 1 189 ? -23.486 10.107 25.952 1.00 46.19 189 GLU A N 1
ATOM 1611 C CA . GLU A 1 189 ? -24.841 9.818 26.438 1.00 46.19 189 GLU A CA 1
ATOM 1612 C C . GLU A 1 189 ? -24.766 9.030 27.754 1.00 46.19 189 GLU A C 1
ATOM 1614 O O . GLU A 1 189 ? -25.598 9.329 28.639 1.00 46.19 189 GLU A O 1
#

Secondary structure (DSSP, 8-state):
-HHHHHHHHHHHHHHHHHHHHHHHHHHHHHHHHHHHHHHHHHHHHHHHHHHHHHHHHHHHHHTT-S-HHHHHHHHHHHHHHHHHHHHHHHHHHHHHHS---HHHHHHHHHHHHHHHHHHHHHHHHHHHHHHHHHHHHHHHHHHHTT-HHHHHHHHHHHHHHHHHHHHHHHHHHHHHHHHHHHHHHTTT-

Foldseek 3Di:
DVVVVVVVVVVVVVVVVVVVLVVVLVVLLVVLVVLLVVLLVVLVVVLVVLVVVLVVLVVCVVVVVDDPVLSVVVVVVSVVSSVVSVVVSVVSVVCSVDPPPLVVVLVVLVVVLVVLLVVLVVVLVVLVVSLVVCCVVCVVVCVVVVNPVVSVVVSVVVSVVSVVVSVVSSVSSVVSSVSSVVSVVSVVD

Radius of gyration: 25.45 Å; chains: 1; bounding box: 75×24×73 Å